Protein AF-M5TT07-F1 (afdb_monomer_lite)

Secondary structure (DSSP, 8-state):
---HHHHHHH-HHHHHHHHHHHHHTTTSHHHHHHHHHHT-GGGHHHHHGGGSTTS-HHHHHHHHHHHHHTT-HHHHHHHHHT-SHHHHHHHHHHHHS--HHHHHHHGGGGTSSS-HHHHHHHHHHHTTSHHHHHHHHHHHHTT-S-GGGHHHHHHHHTT--STTHHHHHHHHPPPPPTTSPPPPPHHHHTTSPP-HHHHHHHHHTTT-GGGT-EETTEE-SSS---TTHHHHS-HHHHHHHHH-GGG-PPTT------B-TTS-B-

Radius of gyration: 21.63 Å; chains: 1; bounding box: 55×48×64 Å

Sequence (266 aa):
MKDAGTLVRSNEDVHQAVDRYLDSKRGQRELLDVVSTLGLRDQTNRLAEFFNEETDVSLQVEAARLLLSLGQEDYLRDRISVGDRVAVSVANALGMTNDRRSVSILTPYVTADVPASLRIAAAGGLGRTRPGQQSLVSLYRSEKLPRECGYVVYNSLLNSSVDHAKEVVARLAPPPTTGGEALPPMRKLVRMRGDRKSGKVTFHGKGTCSKCHKVHGEGKDIGPDLSEIGSKLSREAMYTAILNPNAGISHNYEQYGVVTADGLVL

Foldseek 3Di:
DPQQLNVLVPDPVNVVVVVVVLVVQQLHVVNLVSCQSNLPLVCLVSLLSCLDPPHDLVSLLSSLLSCVVSVVLVVLLVLLVVQDSSVLSSLLSLLVNQDPSNLVSLLVQLQDPHALLSNLSSLLSLLSDLNSLVSLQVCVVVVRGDLLNLVSNLLSLVPDPHPCSVVSNVVSQDQADPVRHGDDRLVVQLPDDDDVVVVVCCCVHVLVVLQQEAAPRGGDPLAYHCVCVVVVDRSSRVVCCSRRVSNDGDPPNDDDWDQDPVGDTD

InterPro domains:
  IPR009056 Cytochrome c-like domain [PF00034] (206-246)
  IPR009056 Cytochrome c-like domain [PS51007] (194-266)
  IPR036909 Cytochrome c-like domain superfamily [G3DSA:1.10.760.10] (196-262)
  IPR036909 Cytochrome c-like domain superfamily [SSF46626] (191-251)

Organism: NCBI:txid1263870

pLDDT: mean 89.4, std 9.57, range [45.16, 98.38]

Structure (mmCIF, N/CA/C/O backbone):
data_AF-M5TT07-F1
#
_entry.id   AF-M5TT07-F1
#
loop_
_atom_site.group_PDB
_atom_site.id
_atom_site.type_symbol
_atom_site.label_atom_id
_atom_site.label_alt_id
_atom_site.label_comp_id
_atom_site.label_asym_id
_atom_site.label_entity_id
_atom_site.label_seq_id
_atom_site.pdbx_PDB_ins_code
_atom_site.Cartn_x
_atom_site.Cartn_y
_atom_site.Cartn_z
_atom_site.occupancy
_atom_site.B_iso_or_equiv
_atom_site.auth_seq_id
_atom_site.auth_comp_id
_atom_site.auth_asym_id
_atom_site.auth_atom_id
_atom_site.pdbx_PDB_model_num
ATOM 1 N N . MET A 1 1 ? -21.203 14.091 32.911 1.00 45.16 1 MET A N 1
ATOM 2 C CA . MET A 1 1 ? -21.783 13.447 31.711 1.00 45.16 1 MET A CA 1
ATOM 3 C C . MET A 1 1 ? -20.973 12.199 31.422 1.00 45.16 1 MET A C 1
ATOM 5 O O . MET A 1 1 ? -19.755 12.313 31.375 1.00 45.16 1 MET A O 1
ATOM 9 N N . LYS A 1 2 ? -21.599 11.019 31.318 1.00 51.78 2 LYS A N 1
ATOM 10 C CA . LYS A 1 2 ? -20.898 9.835 30.798 1.00 51.78 2 LYS A CA 1
ATOM 11 C C . LYS A 1 2 ? -20.537 10.125 29.337 1.00 51.78 2 LYS A C 1
ATOM 13 O O . LYS A 1 2 ? -21.380 10.646 28.612 1.00 51.78 2 LYS A O 1
ATOM 18 N N . ASP A 1 3 ? -19.299 9.843 28.948 1.00 83.75 3 ASP A N 1
ATOM 19 C CA . ASP A 1 3 ? -18.863 9.869 27.548 1.00 83.75 3 ASP A CA 1
ATOM 20 C C . ASP A 1 3 ? -19.824 9.011 26.698 1.00 83.75 3 ASP A C 1
ATOM 22 O O . ASP A 1 3 ? -20.227 7.928 27.132 1.00 83.75 3 ASP A O 1
ATOM 26 N N . ALA A 1 4 ? -20.230 9.504 25.524 1.00 83.06 4 ALA A N 1
ATOM 27 C CA . ALA A 1 4 ? -21.205 8.838 24.661 1.00 83.06 4 ALA A CA 1
ATOM 28 C C . ALA A 1 4 ? -20.747 7.419 24.290 1.00 83.06 4 ALA A C 1
ATOM 30 O O . ALA A 1 4 ? -21.551 6.489 24.338 1.00 83.06 4 ALA A O 1
ATOM 31 N N . GLY A 1 5 ? -19.446 7.215 24.059 1.00 83.94 5 GLY A N 1
ATOM 32 C CA . GLY A 1 5 ? -18.881 5.881 23.841 1.00 83.94 5 GLY A CA 1
ATOM 33 C C . GLY A 1 5 ? -19.039 4.954 25.050 1.00 83.94 5 GLY A C 1
ATOM 34 O O . GLY A 1 5 ? -19.284 3.757 24.918 1.00 83.94 5 GLY A O 1
ATOM 35 N N . THR A 1 6 ? -18.962 5.502 26.262 1.00 87.62 6 THR A N 1
ATOM 36 C CA . THR A 1 6 ? -19.184 4.744 27.502 1.00 87.62 6 THR A CA 1
ATOM 37 C C . THR A 1 6 ? -20.648 4.348 27.678 1.00 87.62 6 THR A C 1
ATOM 39 O O . THR A 1 6 ? -20.920 3.260 28.184 1.00 87.62 6 THR A O 1
ATOM 42 N N . LEU A 1 7 ? -21.596 5.184 27.244 1.00 88.75 7 LEU A N 1
ATOM 43 C CA . LEU A 1 7 ? -23.014 4.819 27.241 1.00 88.75 7 LEU A CA 1
ATOM 44 C C . LEU A 1 7 ? -23.280 3.652 26.285 1.00 88.75 7 LEU A C 1
ATOM 46 O O . LEU A 1 7 ? -23.904 2.683 26.701 1.00 88.75 7 LEU A O 1
ATOM 50 N N . VAL A 1 8 ? -22.739 3.714 25.064 1.00 90.44 8 VAL A N 1
ATOM 51 C CA . VAL A 1 8 ? -22.870 2.634 24.072 1.00 90.44 8 VAL A CA 1
ATOM 52 C C . VAL A 1 8 ? -22.325 1.316 24.621 1.00 90.44 8 VAL A C 1
ATOM 54 O O . VAL A 1 8 ? -22.993 0.299 24.541 1.00 90.44 8 VAL A O 1
ATOM 57 N N . ARG A 1 9 ? -21.158 1.328 25.278 1.00 87.94 9 ARG A N 1
ATOM 58 C CA . ARG A 1 9 ? -20.562 0.114 25.869 1.00 87.94 9 ARG A CA 1
ATOM 59 C C . ARG A 1 9 ? -21.298 -0.438 27.093 1.00 87.94 9 ARG A C 1
ATOM 61 O O . ARG A 1 9 ? -21.062 -1.581 27.462 1.00 87.94 9 ARG A O 1
ATOM 68 N N . SER A 1 10 ? -22.096 0.376 27.785 1.00 91.00 10 SER A N 1
ATOM 69 C CA . SER A 1 10 ? -22.723 -0.010 29.062 1.00 91.00 10 SER A CA 1
ATOM 70 C C . SER A 1 10 ? -24.230 -0.244 28.974 1.00 91.00 10 SER A C 1
ATOM 72 O O . SER A 1 10 ? -24.837 -0.598 29.983 1.00 91.00 10 SER A O 1
ATOM 74 N N . ASN A 1 11 ? -24.835 -0.045 27.800 1.00 94.31 11 ASN A N 1
ATOM 75 C CA . ASN A 1 11 ? -26.261 -0.234 27.573 1.00 94.31 11 ASN A CA 1
ATOM 76 C C . ASN A 1 11 ? -26.493 -0.996 26.260 1.00 94.31 11 ASN A C 1
ATOM 78 O O . ASN A 1 11 ? -26.241 -0.465 25.181 1.00 94.31 11 ASN A O 1
ATOM 82 N N . GLU A 1 12 ? -27.011 -2.217 26.383 1.00 93.81 12 GLU A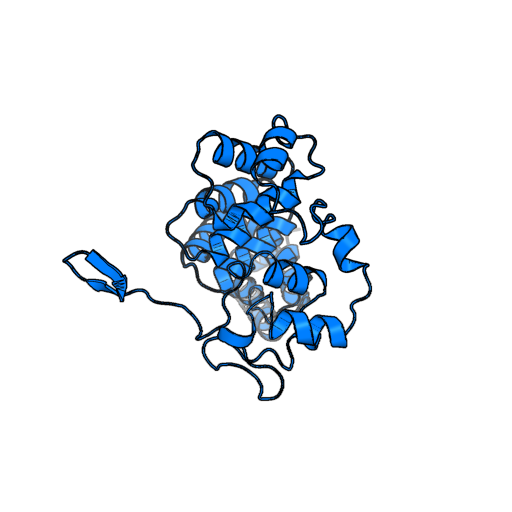 N 1
ATOM 83 C CA . GLU A 1 12 ? -27.254 -3.141 25.269 1.00 93.81 12 GLU A CA 1
ATOM 84 C C . GLU A 1 12 ? -28.235 -2.581 24.227 1.00 93.81 12 GLU A C 1
ATOM 86 O O . GLU A 1 12 ? -27.984 -2.670 23.030 1.00 93.81 12 GLU A O 1
ATOM 91 N N . ASP A 1 13 ? -29.318 -1.926 24.652 1.00 95.25 13 ASP A N 1
ATOM 92 C CA . ASP A 1 13 ? -30.304 -1.364 23.720 1.00 95.25 13 ASP A CA 1
ATOM 93 C C . ASP A 1 13 ? -29.694 -0.237 22.873 1.00 95.25 13 ASP A C 1
ATOM 95 O O . ASP A 1 13 ? -29.968 -0.117 21.674 1.00 95.25 13 ASP A O 1
ATOM 99 N N . VAL A 1 14 ? -28.841 0.589 23.495 1.00 94.06 14 VAL A N 1
ATOM 100 C CA . VAL A 1 14 ? -28.103 1.659 22.808 1.00 94.06 14 VAL A CA 1
ATOM 101 C C . VAL A 1 14 ? -27.050 1.066 21.877 1.00 94.06 14 VAL A C 1
ATOM 103 O O . VAL A 1 14 ? -26.936 1.527 20.741 1.00 94.06 14 VAL A O 1
ATOM 106 N N . HIS A 1 15 ? -26.316 0.044 22.325 1.00 93.75 15 HIS A N 1
ATOM 107 C CA . HIS A 1 15 ? -25.350 -0.686 21.503 1.00 93.75 15 HIS A CA 1
ATOM 108 C C . HIS A 1 15 ? -26.004 -1.232 20.233 1.00 93.75 15 HIS A C 1
ATOM 110 O O . HIS A 1 15 ? -25.613 -0.850 19.132 1.00 93.75 15 HIS A O 1
ATOM 116 N N . GLN A 1 16 ? -27.100 -1.978 20.371 1.00 94.50 16 GLN A N 1
ATOM 117 C CA . GLN A 1 16 ? -27.826 -2.538 19.232 1.00 94.50 16 GLN A CA 1
ATOM 118 C C . GLN A 1 16 ? -28.418 -1.468 18.307 1.00 94.50 16 GLN A C 1
ATOM 120 O O . GLN A 1 16 ? -28.509 -1.669 17.094 1.00 94.50 16 GLN A O 1
ATOM 125 N N . ALA A 1 17 ? -28.863 -0.330 18.849 1.00 95.88 17 ALA A N 1
ATOM 126 C CA . ALA A 1 17 ? -29.353 0.776 18.030 1.00 95.88 17 ALA A CA 1
ATOM 127 C C . ALA A 1 17 ? -28.232 1.402 17.188 1.00 95.88 17 ALA A C 1
ATOM 129 O O . ALA A 1 17 ? -28.447 1.683 16.006 1.00 95.88 17 ALA A O 1
ATOM 130 N N . VAL A 1 18 ? -27.046 1.581 17.777 1.00 95.25 18 VAL A N 1
ATOM 131 C CA . VAL A 1 18 ? -25.855 2.050 17.060 1.00 95.25 18 VAL A CA 1
ATOM 132 C C . VAL A 1 18 ? -25.430 1.029 16.012 1.00 95.25 18 VAL A C 1
ATOM 134 O O . VAL A 1 18 ? -25.231 1.413 14.864 1.00 95.25 18 VAL A O 1
ATOM 137 N N . ASP A 1 19 ? -25.383 -0.258 16.346 1.00 94.69 19 ASP A N 1
ATOM 138 C CA . ASP A 1 19 ? -25.008 -1.313 15.401 1.00 94.69 19 ASP A CA 1
ATOM 139 C C . ASP A 1 19 ? -25.937 -1.354 14.182 1.00 94.69 19 ASP A C 1
ATOM 141 O O . ASP A 1 19 ? -25.457 -1.318 13.048 1.00 94.69 19 ASP A O 1
ATOM 145 N N . ARG A 1 20 ? -27.262 -1.295 14.383 1.00 95.94 20 ARG A N 1
ATOM 146 C CA . ARG A 1 20 ? -28.229 -1.198 13.272 1.00 95.94 20 ARG A CA 1
ATOM 147 C C . ARG A 1 20 ? -28.008 0.045 12.410 1.00 95.94 20 ARG A C 1
ATOM 149 O O . ARG A 1 20 ? -28.177 -0.004 11.190 1.00 95.94 20 ARG A O 1
ATOM 156 N N . TYR A 1 21 ? -27.645 1.171 13.026 1.00 96.50 21 TYR A N 1
ATOM 157 C CA . TYR A 1 21 ? -27.314 2.381 12.281 1.00 96.50 21 TYR A CA 1
ATOM 158 C C . TYR A 1 21 ? -26.041 2.186 11.447 1.00 96.50 21 TYR A C 1
ATOM 160 O O . TYR A 1 21 ? -26.049 2.498 10.255 1.00 96.50 21 TYR A O 1
ATOM 168 N N . LEU A 1 22 ? -24.982 1.614 12.027 1.00 96.31 22 LEU A N 1
ATOM 169 C CA . LEU A 1 22 ? -23.733 1.312 11.323 1.00 96.31 22 LEU A CA 1
ATOM 170 C C . LEU A 1 22 ? -23.950 0.320 10.170 1.00 96.31 22 LEU A C 1
ATOM 172 O O . LEU A 1 22 ? -23.364 0.502 9.104 1.00 96.31 22 LEU A O 1
ATOM 176 N N . ASP A 1 23 ? -24.839 -0.667 10.328 1.00 94.69 23 ASP A N 1
ATOM 177 C CA . ASP A 1 23 ? -25.241 -1.583 9.249 1.00 94.69 23 ASP A CA 1
ATOM 178 C C . ASP A 1 23 ? -25.821 -0.833 8.050 1.00 94.69 23 ASP A C 1
ATOM 180 O O . ASP A 1 23 ? -25.434 -1.085 6.908 1.00 94.69 23 ASP A O 1
ATOM 184 N N . SER A 1 24 ? -26.684 0.153 8.301 1.00 95.88 24 SER A N 1
ATOM 185 C CA . SER A 1 24 ? -27.268 0.983 7.239 1.00 95.88 24 SER A CA 1
ATOM 186 C C . SER A 1 24 ? -26.253 1.896 6.530 1.00 95.88 24 SER A C 1
ATOM 188 O O . SER A 1 24 ? -26.553 2.452 5.470 1.00 95.88 24 SER A O 1
ATOM 190 N N . LYS A 1 25 ? -25.055 2.058 7.109 1.00 96.06 25 LYS A N 1
ATOM 191 C CA . LYS A 1 25 ? -23.967 2.928 6.633 1.00 96.06 25 LYS A CA 1
ATOM 192 C C . LYS A 1 25 ? -22.723 2.160 6.189 1.00 96.06 25 LYS A C 1
ATOM 194 O O . LYS A 1 25 ? -21.662 2.759 6.030 1.00 96.06 25 LYS A O 1
ATOM 199 N N . ARG A 1 26 ? -22.832 0.849 5.958 1.00 90.94 26 ARG A N 1
ATOM 200 C CA . ARG A 1 26 ? -21.723 0.018 5.465 1.00 90.94 26 ARG A CA 1
ATOM 201 C C . ARG A 1 26 ? -21.026 0.651 4.253 1.00 90.94 26 ARG A C 1
ATOM 203 O O . ARG A 1 26 ? -21.685 1.072 3.302 1.00 90.94 26 ARG A O 1
ATOM 210 N N . GLY A 1 27 ? -19.697 0.736 4.316 1.00 87.50 27 GLY A N 1
ATOM 211 C CA . GLY A 1 27 ? -18.848 1.318 3.269 1.00 87.50 27 GLY A CA 1
ATOM 212 C C . GLY A 1 27 ? -18.941 2.842 3.094 1.00 87.50 27 GLY A C 1
ATOM 213 O O . GLY A 1 27 ? -18.297 3.379 2.196 1.00 87.50 27 GLY A O 1
ATOM 214 N N . GLN A 1 28 ? -19.718 3.554 3.919 1.00 93.50 28 GLN A N 1
ATOM 215 C CA . GLN A 1 28 ? -19.900 5.008 3.825 1.00 93.50 28 GLN A CA 1
ATOM 216 C C . GLN A 1 28 ? -19.026 5.750 4.845 1.00 93.50 28 GLN A C 1
ATOM 218 O O . GLN A 1 28 ? -18.709 5.222 5.912 1.00 93.50 28 GLN A O 1
ATOM 223 N N . ARG A 1 29 ? -18.661 7.003 4.545 1.00 95.81 29 ARG A N 1
ATOM 224 C CA . ARG A 1 29 ? -17.841 7.855 5.430 1.00 95.81 29 ARG A CA 1
ATOM 225 C C . ARG A 1 29 ? -18.469 8.009 6.819 1.00 95.81 29 ARG A C 1
ATOM 227 O O . ARG A 1 29 ? -17.765 7.958 7.819 1.00 95.81 29 ARG A O 1
ATOM 234 N N . GLU A 1 30 ? -19.791 8.097 6.878 1.00 96.31 30 GLU A N 1
ATOM 235 C CA . GLU A 1 30 ? -20.570 8.265 8.102 1.00 96.31 30 GLU A CA 1
ATOM 236 C C . GLU A 1 30 ? -20.344 7.131 9.111 1.00 96.31 30 GLU A C 1
ATOM 238 O O . GLU A 1 30 ? -20.414 7.359 10.318 1.00 96.31 30 GLU A O 1
ATOM 243 N N . LEU A 1 31 ? -20.050 5.909 8.647 1.00 96.75 31 LEU A N 1
ATOM 244 C CA . LEU A 1 31 ? -19.679 4.804 9.532 1.00 96.75 31 LEU A CA 1
ATOM 245 C C . LEU A 1 31 ? -18.361 5.116 10.252 1.00 96.75 31 LEU A C 1
ATOM 247 O O . LEU A 1 31 ? -18.286 4.967 11.472 1.00 96.75 31 LEU A O 1
ATOM 251 N N . LEU A 1 32 ? -17.346 5.592 9.522 1.00 97.06 32 LEU A N 1
ATOM 252 C CA . LEU A 1 32 ? -16.049 5.970 10.093 1.00 97.06 32 LEU A CA 1
ATOM 253 C C . LEU A 1 32 ? -16.207 7.108 11.108 1.00 97.06 32 LEU A C 1
ATOM 255 O O . LEU A 1 32 ? -15.644 7.028 12.201 1.00 97.06 32 LEU A O 1
ATOM 259 N N . ASP A 1 33 ? -17.027 8.114 10.788 1.00 96.38 33 ASP A N 1
ATOM 260 C CA . ASP A 1 33 ? -17.293 9.259 11.666 1.00 96.38 33 ASP A CA 1
ATOM 261 C C . ASP A 1 33 ? -17.909 8.823 13.001 1.00 96.38 33 ASP A C 1
ATOM 263 O O . ASP A 1 33 ? -17.462 9.249 14.070 1.00 96.38 33 ASP A O 1
ATOM 267 N N . VAL A 1 34 ? -18.912 7.940 12.961 1.00 96.19 34 VAL A N 1
ATOM 268 C CA . VAL A 1 34 ? -19.585 7.448 14.171 1.00 96.19 34 VAL A CA 1
ATOM 269 C C . VAL A 1 34 ? -18.655 6.570 15.001 1.00 96.19 34 VAL A C 1
ATOM 271 O O . VAL A 1 34 ? -18.549 6.773 16.212 1.00 96.19 34 VAL A O 1
ATOM 274 N N . VAL A 1 35 ? -17.944 5.632 14.370 1.00 96.06 35 VAL A N 1
ATOM 275 C CA . VAL A 1 35 ? -17.003 4.742 15.068 1.00 96.06 35 VAL A CA 1
ATOM 276 C C . VAL A 1 35 ? -15.874 5.538 15.725 1.00 96.06 35 VAL A C 1
ATOM 278 O O . VAL A 1 35 ? -15.532 5.269 16.877 1.00 96.06 35 VAL A O 1
ATOM 281 N N . SER A 1 36 ? -15.337 6.540 15.025 1.00 94.94 36 SER A N 1
ATOM 282 C CA . SER A 1 36 ? -14.322 7.463 15.542 1.00 94.94 36 SER A CA 1
ATOM 283 C C . SER A 1 36 ? -14.844 8.270 16.729 1.00 94.94 36 SER A C 1
ATOM 285 O O . SER A 1 36 ? -14.244 8.253 17.804 1.00 94.94 36 SER A O 1
ATOM 287 N N . THR A 1 37 ? -16.009 8.906 16.573 1.00 94.31 37 THR A N 1
ATOM 288 C CA . THR A 1 37 ? -16.620 9.762 17.602 1.00 94.31 37 THR A CA 1
ATOM 289 C C . THR A 1 37 ? -16.935 8.997 18.886 1.00 94.31 37 THR A C 1
ATOM 291 O O . THR A 1 37 ? -16.7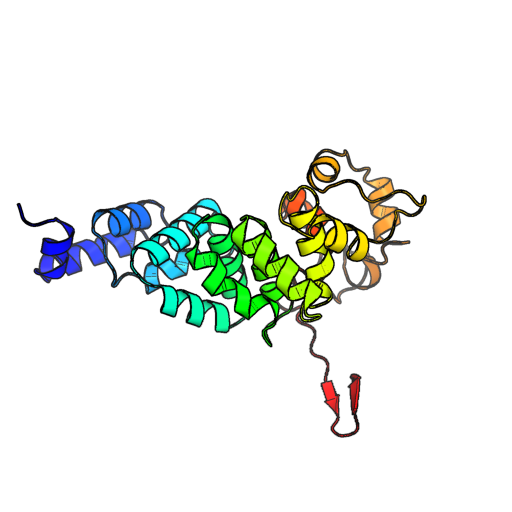51 9.521 19.983 1.00 94.31 37 THR A O 1
ATOM 294 N N . LEU A 1 38 ? -17.411 7.757 18.763 1.00 93.62 38 LEU A N 1
ATOM 295 C CA . LEU A 1 38 ? -17.839 6.937 19.897 1.00 93.62 38 LEU A CA 1
ATOM 296 C C . LEU A 1 38 ? -16.734 5.997 20.418 1.00 93.62 38 LEU A C 1
ATOM 298 O O . LEU A 1 38 ? -16.915 5.347 21.450 1.00 93.62 38 LEU A O 1
ATOM 302 N N . GLY A 1 39 ? -15.589 5.912 19.735 1.00 91.44 39 GLY A N 1
ATOM 303 C CA . GLY A 1 39 ? -14.468 5.051 20.121 1.00 91.44 39 GLY A CA 1
ATOM 304 C C . GLY A 1 39 ? -14.838 3.563 20.181 1.00 91.44 39 GLY A C 1
ATOM 305 O O . GLY A 1 39 ? -14.495 2.881 21.154 1.00 91.44 39 GLY A O 1
ATOM 306 N N . LEU A 1 40 ? -15.579 3.072 19.181 1.00 92.06 40 LEU A N 1
ATOM 307 C CA . LEU A 1 40 ? -16.129 1.709 19.154 1.00 92.06 40 LEU A CA 1
ATOM 308 C C . LEU A 1 40 ? -15.082 0.699 18.666 1.00 92.06 40 LEU A C 1
ATOM 310 O O . LEU A 1 40 ? -14.831 0.556 17.471 1.00 92.06 40 LEU A O 1
ATOM 314 N N . ARG A 1 41 ? -14.436 0.008 19.611 1.00 89.38 41 ARG A N 1
ATOM 315 C CA . ARG A 1 41 ? -13.341 -0.944 19.335 1.00 89.38 41 ARG A CA 1
ATOM 316 C C . ARG A 1 41 ? -13.802 -2.292 18.778 1.00 89.38 41 ARG A C 1
ATOM 318 O O . ARG A 1 41 ? -12.991 -3.023 18.231 1.00 89.38 41 ARG A O 1
ATOM 325 N N . ASP A 1 42 ? -15.074 -2.624 18.933 1.00 90.62 42 ASP A N 1
ATOM 326 C CA . ASP A 1 42 ? -15.708 -3.859 18.460 1.00 90.62 42 ASP A CA 1
ATOM 327 C C . ASP A 1 42 ? -16.068 -3.826 16.964 1.00 90.62 42 ASP A C 1
ATOM 329 O O . ASP A 1 42 ? -16.472 -4.836 16.394 1.00 90.62 42 ASP A O 1
ATOM 333 N N . GLN A 1 43 ? -15.850 -2.693 16.292 1.00 94.25 43 GLN A N 1
ATOM 334 C CA . GLN A 1 43 ? -16.229 -2.483 14.891 1.00 94.25 43 GLN A CA 1
ATOM 335 C C . GLN A 1 43 ? -15.117 -2.839 13.890 1.00 94.25 43 GLN A C 1
ATOM 337 O O . GLN A 1 43 ? -15.222 -2.515 12.706 1.00 94.25 43 GLN A O 1
ATOM 342 N N . THR A 1 44 ? -14.058 -3.528 14.329 1.00 94.00 44 THR A N 1
ATOM 343 C CA . THR A 1 44 ? -12.900 -3.917 13.502 1.00 94.00 44 THR A CA 1
ATOM 344 C C . THR A 1 44 ? -13.304 -4.594 12.192 1.00 94.00 44 THR A C 1
ATOM 346 O O . THR A 1 44 ? -12.795 -4.226 11.133 1.00 94.00 44 THR A O 1
ATOM 349 N N . ASN A 1 45 ? -14.272 -5.515 12.233 1.00 92.50 45 ASN A N 1
ATOM 350 C CA . ASN A 1 45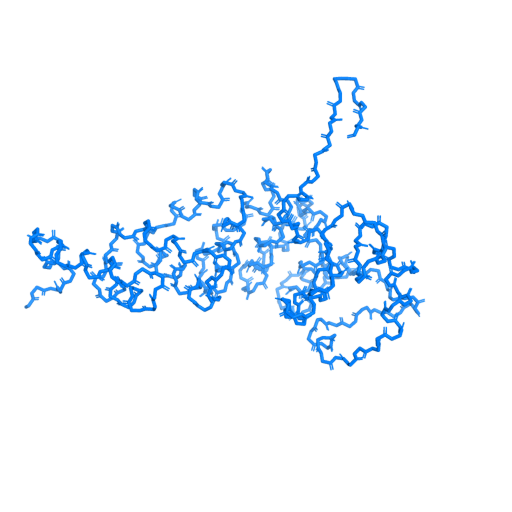 ? -14.753 -6.219 11.039 1.00 92.50 45 ASN A CA 1
ATOM 351 C C . ASN A 1 45 ? -15.423 -5.277 10.031 1.00 92.50 45 ASN A C 1
ATOM 353 O O . ASN A 1 45 ? -15.192 -5.409 8.835 1.00 92.50 45 ASN A O 1
ATOM 357 N N . ARG A 1 46 ? -16.198 -4.289 10.496 1.00 94.31 46 ARG A N 1
ATOM 358 C CA . ARG A 1 46 ? -16.819 -3.291 9.611 1.00 94.31 46 ARG A CA 1
ATOM 359 C C . ARG A 1 46 ? -15.778 -2.354 9.009 1.00 94.31 46 ARG A C 1
ATOM 361 O O . ARG A 1 46 ? -15.846 -2.026 7.831 1.00 94.31 46 ARG A O 1
ATOM 368 N N . LEU A 1 47 ? -14.794 -1.936 9.808 1.00 96.12 47 LEU A N 1
ATOM 369 C CA . LEU A 1 47 ? -13.689 -1.100 9.332 1.00 96.12 47 LEU A CA 1
ATOM 370 C C . LEU A 1 47 ? -12.840 -1.825 8.280 1.00 96.12 47 LEU A C 1
ATOM 372 O O . LEU A 1 47 ? -12.330 -1.193 7.359 1.00 96.12 47 LEU A O 1
ATOM 376 N N . ALA A 1 48 ? -12.723 -3.150 8.378 1.00 93.62 48 ALA A N 1
ATOM 377 C CA . ALA A 1 48 ? -11.999 -3.963 7.411 1.00 93.62 48 ALA A CA 1
ATOM 378 C C . ALA A 1 48 ? -12.593 -3.926 5.997 1.00 93.62 48 ALA A C 1
ATOM 380 O O . ALA A 1 48 ? -11.865 -4.083 5.017 1.00 93.62 48 ALA A O 1
ATOM 381 N N . GLU A 1 49 ? -13.903 -3.713 5.877 1.00 94.38 49 GLU A N 1
ATOM 382 C CA . GLU A 1 49 ? -14.603 -3.698 4.590 1.00 94.38 49 GLU A CA 1
ATOM 383 C C . GLU A 1 49 ? -14.177 -2.523 3.704 1.00 94.38 49 GLU A C 1
ATOM 385 O O . GLU A 1 49 ? -14.264 -2.614 2.481 1.00 94.38 49 GLU A O 1
ATOM 390 N N . PHE A 1 50 ? -13.638 -1.455 4.301 1.00 97.06 50 PHE A N 1
ATOM 391 C CA . PHE A 1 50 ? -13.107 -0.309 3.563 1.00 97.06 50 PHE A CA 1
ATOM 392 C C . PHE A 1 50 ? -11.845 -0.637 2.768 1.00 97.06 50 PHE A C 1
ATOM 394 O O . PHE A 1 50 ? -11.470 0.146 1.907 1.00 97.06 50 PHE A O 1
ATOM 401 N N . PHE A 1 51 ? -11.180 -1.768 3.018 1.00 95.69 51 PHE A N 1
ATOM 402 C CA . PHE A 1 51 ? -9.988 -2.168 2.263 1.00 95.69 51 PHE A CA 1
ATOM 403 C C . PHE A 1 51 ? -10.304 -2.888 0.948 1.00 95.69 51 PHE A C 1
ATOM 405 O O . PHE A 1 51 ? -9.394 -3.428 0.313 1.00 95.69 51 PHE A O 1
ATOM 412 N N . ASN A 1 52 ? -11.565 -2.876 0.513 1.00 89.38 52 ASN A N 1
ATOM 413 C CA . ASN A 1 52 ? -11.936 -3.274 -0.838 1.00 89.38 52 ASN A CA 1
ATOM 414 C C . ASN A 1 52 ? -11.304 -2.314 -1.866 1.00 89.38 52 ASN A C 1
ATOM 416 O O . ASN A 1 52 ? -11.208 -1.109 -1.640 1.00 89.38 52 ASN A O 1
ATOM 420 N N . GLU A 1 53 ? -10.866 -2.847 -3.004 1.00 80.50 53 GLU A N 1
ATOM 421 C CA . GLU A 1 53 ? -10.271 -2.069 -4.096 1.00 80.50 53 GLU A CA 1
ATOM 422 C C . GLU A 1 53 ? -11.228 -1.054 -4.729 1.00 80.50 53 GLU A C 1
ATOM 424 O O . GLU A 1 53 ? -10.772 -0.061 -5.288 1.00 80.50 53 GLU A O 1
ATOM 429 N N . GLU A 1 54 ? -12.538 -1.291 -4.643 1.00 86.69 54 GLU A N 1
ATOM 430 C CA . GLU A 1 54 ? -13.566 -0.362 -5.124 1.00 86.69 54 GLU A CA 1
ATOM 431 C C . GLU A 1 54 ? -13.761 0.834 -4.181 1.00 86.69 54 GLU A C 1
ATOM 433 O O . GLU A 1 54 ? -14.331 1.854 -4.571 1.00 86.69 54 GLU A O 1
ATOM 438 N N . THR A 1 55 ? -13.294 0.727 -2.934 1.00 90.50 55 THR A N 1
ATOM 439 C CA . THR A 1 55 ? -13.389 1.807 -1.955 1.00 90.50 55 THR A CA 1
ATOM 440 C C . THR A 1 55 ? -12.396 2.917 -2.281 1.00 90.50 55 THR A C 1
ATOM 442 O O . THR A 1 55 ? -11.230 2.669 -2.586 1.00 90.50 55 THR A O 1
ATOM 445 N N . ASP A 1 56 ? -12.849 4.166 -2.160 1.00 90.75 56 ASP A N 1
ATOM 446 C CA . ASP A 1 56 ? -11.992 5.332 -2.340 1.00 90.75 56 ASP A CA 1
ATOM 447 C C . ASP A 1 56 ? -10.764 5.286 -1.410 1.00 90.75 56 ASP A C 1
ATOM 449 O O . ASP A 1 56 ? -10.862 5.002 -0.212 1.00 90.75 56 ASP A O 1
ATOM 453 N N . VAL A 1 57 ? -9.593 5.616 -1.962 1.00 91.31 57 VAL A N 1
ATOM 454 C CA . VAL A 1 57 ? -8.312 5.546 -1.243 1.00 91.31 57 VAL A CA 1
ATOM 455 C C . VAL A 1 57 ? -8.313 6.434 0.005 1.00 91.31 57 VAL A C 1
ATOM 457 O O . VAL A 1 57 ? -7.699 6.078 1.008 1.00 91.31 57 VAL A O 1
ATOM 460 N N . SER A 1 58 ? -9.003 7.581 -0.001 1.00 93.75 58 SER A N 1
ATOM 461 C CA . SER A 1 58 ? -9.072 8.432 1.192 1.00 93.75 58 SER A CA 1
ATOM 462 C C . SER A 1 58 ? -9.797 7.737 2.346 1.00 93.75 58 SER A C 1
ATOM 464 O O . SER A 1 58 ? -9.334 7.829 3.484 1.00 93.75 58 SER A O 1
ATOM 466 N N . LEU A 1 59 ? -10.854 6.973 2.049 1.00 96.25 59 LEU A N 1
ATOM 467 C CA . LEU A 1 59 ? -11.599 6.196 3.039 1.00 96.25 59 LEU A CA 1
ATOM 468 C C . LEU A 1 59 ? -10.796 4.987 3.530 1.00 96.25 59 LEU A C 1
ATOM 470 O O . LEU A 1 59 ? -10.789 4.721 4.728 1.00 96.25 59 LEU A O 1
ATOM 474 N N . GLN A 1 60 ? -10.047 4.310 2.651 1.00 97.00 60 GLN A N 1
ATOM 475 C CA . GLN A 1 60 ? -9.097 3.259 3.052 1.00 97.00 60 GLN A CA 1
ATOM 476 C C . GLN A 1 60 ? -8.072 3.784 4.070 1.00 97.00 60 GLN A C 1
ATOM 478 O O . GLN A 1 60 ? -7.810 3.159 5.100 1.00 97.00 60 GLN A O 1
ATOM 483 N N . VAL A 1 61 ? -7.489 4.956 3.799 1.00 97.19 61 VAL A N 1
ATOM 484 C CA . VAL A 1 61 ? -6.499 5.585 4.688 1.00 97.19 61 VAL A CA 1
ATOM 485 C C . VAL A 1 61 ? -7.131 6.014 6.011 1.00 97.19 61 VAL A C 1
ATOM 487 O O . VAL A 1 61 ? -6.510 5.868 7.065 1.00 97.19 61 VAL A O 1
ATOM 490 N N . GLU A 1 62 ? -8.353 6.537 5.976 1.00 97.56 62 GLU A N 1
ATOM 491 C CA . GLU A 1 62 ? -9.104 6.931 7.167 1.00 97.56 62 GLU A CA 1
ATOM 492 C C . GLU A 1 62 ? -9.457 5.723 8.046 1.00 97.56 62 GLU A C 1
ATOM 494 O O . GLU A 1 62 ? -9.178 5.746 9.245 1.00 97.56 62 GLU A O 1
ATOM 499 N N . ALA A 1 63 ? -9.926 4.624 7.448 1.00 98.00 63 ALA A N 1
ATOM 500 C CA . ALA A 1 63 ? -10.161 3.359 8.139 1.00 98.00 63 ALA A CA 1
ATOM 501 C C . ALA A 1 63 ? -8.874 2.799 8.773 1.00 98.00 63 ALA A C 1
ATOM 503 O O . ALA A 1 63 ? -8.882 2.399 9.938 1.00 98.00 63 ALA A O 1
ATOM 504 N N . ALA A 1 64 ? -7.741 2.838 8.060 1.00 97.94 64 ALA A N 1
ATOM 505 C CA . ALA A 1 64 ? -6.448 2.422 8.608 1.00 97.94 64 ALA A CA 1
ATOM 506 C C . ALA A 1 64 ? -6.014 3.282 9.808 1.00 97.94 64 ALA A C 1
ATOM 508 O O . ALA A 1 64 ? -5.572 2.742 10.823 1.00 97.94 64 ALA A O 1
ATOM 509 N N . ARG A 1 65 ? -6.162 4.614 9.730 1.00 97.44 65 ARG A N 1
ATOM 510 C CA . ARG A 1 65 ? -5.880 5.513 10.867 1.00 97.44 65 ARG A CA 1
ATOM 511 C C . ARG A 1 65 ? -6.785 5.215 12.056 1.00 97.44 65 ARG A C 1
ATOM 513 O O . ARG A 1 65 ? -6.306 5.200 13.189 1.00 97.44 65 ARG A O 1
ATOM 520 N N . LEU A 1 66 ? -8.067 4.971 11.802 1.00 97.44 66 LEU A N 1
ATOM 521 C CA . LEU A 1 66 ? -9.042 4.683 12.843 1.00 97.44 66 LEU A CA 1
ATOM 522 C C . LEU A 1 66 ? -8.718 3.360 13.549 1.00 97.44 66 LEU A C 1
ATOM 524 O O . LEU A 1 66 ? -8.605 3.352 14.772 1.00 97.44 66 LEU A O 1
ATOM 528 N N . LEU A 1 67 ? -8.428 2.287 12.805 1.00 97.69 67 LEU A N 1
ATOM 529 C CA . LEU A 1 67 ? -7.962 1.011 13.367 1.00 97.69 67 LEU A CA 1
ATOM 530 C C . LEU A 1 67 ? -6.713 1.186 14.242 1.00 97.69 67 LEU A C 1
ATOM 532 O O . LEU A 1 67 ? -6.669 0.677 15.362 1.00 97.69 67 LEU A O 1
ATOM 536 N N . LEU A 1 68 ? -5.732 1.973 13.789 1.00 96.62 68 LEU A N 1
ATOM 537 C CA . LEU A 1 68 ? -4.568 2.314 14.607 1.00 96.62 68 LEU A CA 1
ATOM 538 C C . LEU A 1 68 ? -4.978 3.070 15.885 1.00 96.62 68 LEU A C 1
ATOM 540 O O . LEU A 1 68 ? -4.533 2.723 16.974 1.00 96.62 68 LEU A O 1
ATOM 544 N N . SER A 1 69 ? -5.833 4.093 15.810 1.00 95.31 69 SER A N 1
ATOM 545 C CA . SER A 1 69 ? -6.278 4.834 17.007 1.00 95.31 69 SER A CA 1
ATOM 546 C C . SER A 1 69 ? -7.071 3.983 18.008 1.00 95.31 69 SER A C 1
ATOM 548 O O . SER A 1 69 ? -7.020 4.242 19.210 1.00 95.31 69 SER A O 1
ATOM 550 N N . LEU A 1 70 ? -7.752 2.938 17.530 1.00 94.75 70 LEU A N 1
ATOM 551 C CA . LEU A 1 70 ? -8.528 2.003 18.344 1.00 94.75 70 LEU A CA 1
ATOM 552 C C . LEU A 1 70 ? -7.680 0.867 18.940 1.00 94.75 70 LEU A C 1
ATOM 554 O O . LEU A 1 70 ? -8.223 0.031 19.666 1.00 94.75 70 LEU A O 1
ATOM 558 N N . GLY A 1 71 ? -6.369 0.844 18.674 1.00 94.94 71 GLY A N 1
ATOM 559 C CA . GLY A 1 71 ? -5.448 -0.170 19.190 1.00 94.94 71 GLY A CA 1
ATOM 560 C C . GLY A 1 71 ? -5.570 -1.524 18.483 1.00 94.94 71 GLY A C 1
ATOM 561 O O . GLY A 1 71 ? -5.422 -2.562 19.120 1.00 94.94 71 GLY A O 1
ATOM 562 N N . GLN A 1 72 ? -5.924 -1.522 17.194 1.00 96.31 72 GLN A N 1
ATOM 563 C CA . GLN A 1 72 ? -6.126 -2.729 16.382 1.00 96.31 72 GLN A CA 1
ATOM 564 C C . GLN A 1 72 ? -4.868 -3.099 15.572 1.00 96.31 72 GLN A C 1
ATOM 566 O O . GLN A 1 72 ? -4.963 -3.574 14.440 1.00 96.31 72 GLN A O 1
ATOM 571 N N . GLU A 1 73 ? -3.668 -2.855 16.111 1.00 95.81 73 GLU A N 1
ATOM 572 C CA . GLU A 1 73 ? -2.405 -3.163 15.428 1.00 95.81 73 GLU A CA 1
ATOM 573 C C . GLU A 1 73 ? -2.238 -4.661 15.146 1.00 95.81 73 GLU A C 1
ATOM 575 O O . GLU A 1 73 ? -1.735 -5.016 14.082 1.00 95.81 73 GLU A O 1
ATOM 580 N N . ASP A 1 74 ? -2.665 -5.530 16.064 1.00 95.56 74 ASP A N 1
ATOM 581 C CA . ASP A 1 74 ? -2.565 -6.984 15.885 1.00 95.56 74 ASP A CA 1
ATOM 582 C C . ASP A 1 74 ? -3.489 -7.467 14.770 1.00 95.56 74 ASP A C 1
ATOM 584 O O . ASP A 1 74 ? -3.033 -8.152 13.861 1.00 95.56 74 ASP A O 1
ATOM 588 N N . TYR A 1 75 ? -4.728 -6.968 14.731 1.00 95.75 75 TYR A N 1
ATOM 589 C CA . TYR A 1 75 ? -5.632 -7.210 13.608 1.00 95.75 75 TYR A CA 1
ATOM 590 C C . TYR A 1 75 ? -5.021 -6.769 12.269 1.00 95.75 75 TYR A C 1
ATOM 592 O O . TYR A 1 75 ? -5.092 -7.494 11.281 1.00 95.75 75 TYR A O 1
ATOM 600 N N . LEU A 1 76 ? -4.398 -5.585 12.214 1.00 97.31 76 LEU A N 1
ATOM 601 C CA . LEU A 1 76 ? -3.745 -5.102 10.995 1.00 97.31 76 LEU A CA 1
ATOM 602 C C . LEU A 1 76 ? -2.575 -6.005 10.580 1.00 97.31 76 LEU A C 1
ATOM 604 O O . LEU A 1 76 ? -2.408 -6.266 9.388 1.00 97.31 76 LEU A O 1
ATOM 608 N N . ARG A 1 77 ? -1.776 -6.501 11.534 1.00 96.75 77 ARG A N 1
ATOM 609 C CA . ARG A 1 77 ? -0.698 -7.460 11.248 1.00 96.75 77 ARG A CA 1
ATOM 610 C C . ARG A 1 77 ? -1.261 -8.769 10.717 1.00 96.75 77 ARG A C 1
ATOM 612 O O . ARG A 1 77 ? -0.798 -9.207 9.667 1.00 96.75 77 ARG A O 1
ATOM 619 N N . ASP A 1 78 ? -2.259 -9.334 11.384 1.00 95.94 78 ASP A N 1
ATOM 620 C CA . ASP A 1 78 ? -2.909 -10.580 10.980 1.00 95.94 78 ASP A CA 1
ATOM 621 C C . ASP A 1 78 ? -3.562 -10.437 9.610 1.00 95.94 78 ASP A C 1
ATOM 623 O O . ASP A 1 78 ? -3.458 -11.319 8.764 1.00 95.94 78 ASP A O 1
ATOM 627 N N . ARG A 1 79 ? -4.176 -9.285 9.329 1.00 95.94 79 ARG A N 1
ATOM 628 C CA . ARG A 1 79 ? -4.774 -9.053 8.022 1.00 95.94 79 ARG A CA 1
ATOM 629 C C . ARG A 1 79 ? -3.726 -8.960 6.924 1.00 95.94 79 ARG A C 1
ATOM 631 O O . ARG A 1 79 ? -3.959 -9.477 5.835 1.00 95.94 79 ARG A O 1
ATOM 638 N N . ILE A 1 80 ? -2.595 -8.307 7.172 1.00 96.56 80 ILE A N 1
ATOM 639 C CA . ILE A 1 80 ? -1.528 -8.203 6.173 1.00 96.56 80 ILE A CA 1
ATOM 640 C C . ILE A 1 80 ? -0.863 -9.565 5.922 1.00 96.56 80 ILE A C 1
ATOM 642 O O . ILE A 1 80 ? -0.510 -9.858 4.780 1.00 96.56 80 ILE A O 1
ATOM 646 N N . SER A 1 81 ? -0.728 -10.413 6.947 1.00 95.56 81 SER A N 1
ATOM 647 C CA . SER A 1 81 ? -0.055 -11.715 6.825 1.00 95.56 81 SER A CA 1
ATOM 648 C C . SER A 1 81 ? -0.742 -12.676 5.851 1.00 95.56 81 SER A C 1
ATOM 650 O O . SER A 1 81 ? -0.073 -13.533 5.283 1.00 95.56 81 SER A O 1
ATOM 652 N N . VAL A 1 82 ? -2.039 -12.480 5.579 1.00 95.56 82 VAL A N 1
ATOM 653 C CA . VAL A 1 82 ? -2.795 -13.228 4.558 1.00 95.56 82 VAL A CA 1
ATOM 654 C C . VAL A 1 82 ? -2.173 -13.090 3.161 1.00 95.56 82 VAL A C 1
ATOM 656 O O . VAL A 1 82 ? -2.281 -14.003 2.349 1.00 95.56 82 VAL A O 1
ATOM 659 N N . GLY A 1 83 ? -1.528 -11.959 2.853 1.00 91.38 83 GLY A N 1
ATOM 660 C CA . GLY A 1 83 ? -0.804 -11.780 1.589 1.00 91.38 83 GLY A CA 1
ATOM 661 C C . GLY A 1 83 ? -1.672 -11.559 0.345 1.00 91.38 83 GLY A C 1
ATOM 662 O O . GLY A 1 83 ? -1.134 -11.443 -0.753 1.00 91.38 83 GLY A O 1
ATOM 663 N N . ASP A 1 84 ? -2.993 -11.478 0.490 1.00 91.69 84 ASP A N 1
ATOM 664 C CA . ASP A 1 84 ? -3.922 -11.264 -0.620 1.00 91.69 84 ASP A CA 1
ATOM 665 C C . ASP A 1 84 ? -4.041 -9.781 -1.041 1.00 91.69 84 ASP A C 1
ATOM 667 O O . ASP A 1 84 ? -3.331 -8.886 -0.577 1.00 91.69 84 ASP A O 1
ATOM 671 N N . ARG A 1 85 ? -4.967 -9.488 -1.957 1.00 88.94 85 ARG A N 1
ATOM 672 C CA . ARG A 1 85 ? -5.167 -8.134 -2.504 1.00 88.94 85 ARG A CA 1
ATOM 673 C C . ARG A 1 85 ? -5.595 -7.120 -1.443 1.00 88.94 85 ARG A C 1
ATOM 675 O O . ARG A 1 85 ? -5.176 -5.965 -1.471 1.00 88.94 85 ARG A O 1
ATOM 682 N N . VAL A 1 86 ? -6.388 -7.557 -0.472 1.00 93.50 86 VAL A N 1
ATOM 683 C CA . VAL A 1 86 ? -6.794 -6.708 0.649 1.00 93.50 86 VAL A CA 1
ATOM 684 C C . VAL A 1 86 ? -5.599 -6.445 1.567 1.00 93.50 86 VAL A C 1
ATOM 686 O O . VAL A 1 86 ? -5.449 -5.317 2.025 1.00 93.50 86 VAL A O 1
ATOM 689 N N . ALA A 1 87 ? -4.689 -7.405 1.774 1.00 95.81 87 ALA A N 1
ATOM 690 C CA . ALA A 1 87 ? -3.428 -7.145 2.477 1.00 95.81 87 ALA A CA 1
ATOM 691 C C . ALA A 1 87 ? -2.597 -6.047 1.784 1.00 95.81 87 ALA A C 1
ATOM 693 O O . ALA A 1 87 ? -2.063 -5.158 2.451 1.00 95.81 87 ALA A O 1
ATOM 694 N N . VAL A 1 88 ? -2.543 -6.051 0.446 1.00 94.62 88 VAL A N 1
ATOM 695 C CA . VAL A 1 88 ? -1.904 -4.984 -0.347 1.00 94.62 88 VAL A CA 1
ATOM 696 C C . VAL A 1 88 ? -2.608 -3.633 -0.144 1.00 94.62 88 VAL A C 1
ATOM 698 O O . VAL A 1 88 ? -1.937 -2.614 0.040 1.00 94.62 88 VAL A O 1
ATOM 701 N N . SER A 1 89 ? -3.945 -3.612 -0.139 1.00 94.50 89 SER A N 1
ATOM 702 C CA . SER A 1 89 ? -4.753 -2.412 0.138 1.00 94.50 89 SER A CA 1
ATOM 703 C C . SER A 1 89 ? -4.465 -1.841 1.533 1.00 94.50 89 SER A C 1
ATOM 705 O O . SER A 1 89 ? -4.111 -0.667 1.667 1.00 94.50 89 SER A O 1
ATOM 707 N N . VAL A 1 90 ? -4.472 -2.695 2.563 1.00 97.44 90 VAL A N 1
ATOM 708 C CA . VAL A 1 90 ? -4.114 -2.334 3.944 1.00 97.44 90 VAL A CA 1
ATOM 709 C C . VAL A 1 90 ? -2.694 -1.768 4.011 1.00 97.44 90 VAL A C 1
ATOM 711 O O . VAL A 1 90 ? -2.480 -0.719 4.619 1.00 97.44 90 VAL A O 1
ATOM 714 N N . ALA A 1 91 ? -1.716 -2.410 3.363 1.00 96.69 91 ALA A N 1
ATOM 715 C CA . ALA A 1 91 ? -0.329 -1.951 3.377 1.00 96.69 91 ALA A CA 1
ATOM 716 C C . ALA A 1 91 ? -0.156 -0.561 2.736 1.00 96.69 91 ALA A C 1
ATOM 718 O O . ALA A 1 91 ? 0.531 0.307 3.288 1.00 96.69 91 ALA A O 1
ATOM 719 N N . ASN A 1 92 ? -0.821 -0.321 1.601 1.00 94.44 92 ASN A N 1
ATOM 720 C CA . ASN A 1 92 ? -0.834 0.984 0.942 1.00 94.44 92 ASN A CA 1
ATOM 721 C C . ASN A 1 92 ? -1.489 2.058 1.818 1.00 94.44 92 ASN A C 1
ATOM 723 O O . ASN A 1 92 ? -0.909 3.135 1.996 1.00 94.44 92 ASN A O 1
ATOM 727 N N . ALA A 1 93 ? -2.651 1.749 2.400 1.00 96.69 93 ALA A N 1
ATOM 728 C CA . ALA A 1 93 ? -3.376 2.650 3.285 1.00 96.69 93 ALA A CA 1
ATOM 729 C C . ALA A 1 93 ? -2.532 3.026 4.511 1.00 96.69 93 ALA A C 1
ATOM 731 O O . ALA A 1 93 ? -2.353 4.214 4.794 1.00 96.69 93 ALA A O 1
ATOM 732 N N . LEU A 1 94 ? -1.920 2.034 5.172 1.00 97.06 94 LEU A N 1
ATOM 733 C CA . LEU A 1 94 ? -1.014 2.225 6.308 1.00 97.06 94 LEU A CA 1
ATOM 734 C C . LEU A 1 94 ? 0.142 3.166 5.971 1.00 97.06 94 LEU A C 1
ATOM 736 O O . LEU A 1 94 ? 0.415 4.094 6.733 1.00 97.06 94 LEU A O 1
ATOM 740 N N . GLY A 1 95 ? 0.769 2.995 4.806 1.00 93.88 95 GLY A N 1
ATOM 741 C CA . GLY A 1 95 ? 1.847 3.870 4.345 1.00 93.88 95 GLY A CA 1
ATOM 742 C C .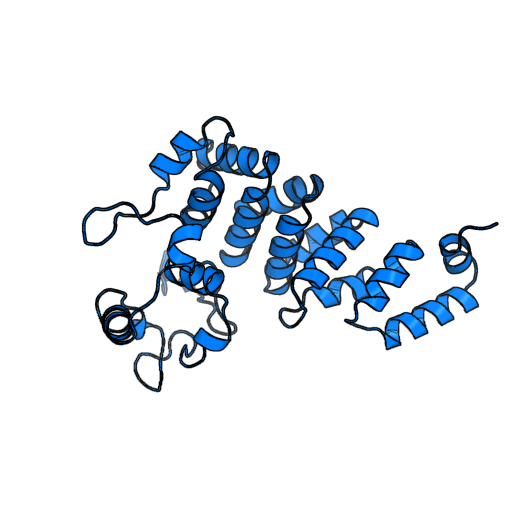 GLY A 1 95 ? 1.438 5.338 4.169 1.00 93.88 95 GLY A C 1
ATOM 743 O O . GLY A 1 95 ? 2.279 6.232 4.250 1.00 93.88 95 GLY A O 1
ATOM 744 N N . MET A 1 96 ? 0.152 5.610 3.943 1.00 94.12 96 MET A N 1
ATOM 745 C CA . MET A 1 96 ? -0.401 6.958 3.771 1.00 94.12 96 MET A CA 1
ATOM 746 C C . MET A 1 96 ? -0.972 7.550 5.070 1.00 94.12 96 MET A C 1
ATOM 748 O O . MET A 1 96 ? -1.329 8.730 5.111 1.00 94.12 96 MET A O 1
ATOM 752 N N . THR A 1 97 ? -1.021 6.775 6.158 1.00 94.81 97 THR A N 1
ATOM 753 C CA . THR A 1 97 ? -1.509 7.267 7.458 1.00 94.81 97 THR A CA 1
ATOM 754 C C . THR A 1 97 ? -0.599 8.329 8.070 1.00 94.81 97 THR A C 1
ATOM 756 O O . THR A 1 97 ? -1.103 9.197 8.780 1.00 94.81 97 THR A O 1
ATOM 759 N N . ASN A 1 98 ? 0.703 8.288 7.750 1.00 86.81 98 ASN A N 1
ATOM 760 C CA . ASN A 1 98 ? 1.775 9.045 8.406 1.00 86.81 98 ASN A CA 1
ATOM 761 C C . ASN A 1 98 ? 1.915 8.735 9.915 1.00 86.81 98 ASN A C 1
ATOM 763 O O . ASN A 1 98 ? 2.454 9.537 10.674 1.00 86.81 98 ASN A O 1
ATOM 767 N N . ASP A 1 99 ? 1.435 7.568 10.355 1.00 92.25 99 ASP A N 1
ATOM 768 C CA . ASP A 1 99 ? 1.558 7.095 11.734 1.00 92.25 99 ASP A CA 1
ATOM 769 C C . ASP A 1 99 ? 2.861 6.302 11.916 1.00 92.25 99 ASP A C 1
ATOM 771 O O . ASP A 1 99 ? 3.184 5.426 11.111 1.00 92.25 99 ASP A O 1
ATOM 775 N N . ARG A 1 100 ? 3.618 6.556 12.990 1.00 91.56 100 ARG A N 1
ATOM 776 C CA . ARG A 1 100 ? 4.888 5.855 13.262 1.00 91.56 100 ARG A CA 1
ATOM 777 C C . ARG A 1 100 ? 4.705 4.342 13.439 1.00 91.56 100 ARG A C 1
ATOM 779 O O . ARG A 1 100 ? 5.620 3.589 13.116 1.00 91.56 100 ARG A O 1
ATOM 786 N N . ARG A 1 101 ? 3.544 3.886 13.913 1.00 95.06 101 ARG A N 1
ATOM 787 C CA . ARG A 1 101 ? 3.220 2.459 14.077 1.00 95.06 101 ARG A CA 1
ATOM 788 C C . ARG A 1 101 ? 3.101 1.736 12.740 1.00 95.06 101 ARG A C 1
ATOM 790 O O . ARG A 1 101 ? 3.426 0.556 12.665 1.00 95.06 101 ARG A O 1
ATOM 797 N N . SER A 1 102 ? 2.738 2.442 11.665 1.00 95.69 102 SER A N 1
ATOM 798 C CA . SER A 1 102 ? 2.739 1.855 10.317 1.00 95.69 102 SER A CA 1
ATOM 799 C C . SER A 1 102 ? 4.126 1.329 9.932 1.00 95.69 102 SER A C 1
ATOM 801 O O . SER A 1 102 ? 4.233 0.284 9.301 1.00 95.69 102 SER A O 1
ATOM 803 N N . VAL A 1 103 ? 5.204 1.982 10.383 1.00 95.62 103 VAL A N 1
ATOM 804 C CA . VAL A 1 103 ? 6.580 1.560 10.089 1.00 95.62 103 VAL A CA 1
ATOM 805 C C . VAL A 1 103 ? 6.890 0.205 10.718 1.00 95.62 103 VAL A C 1
ATOM 807 O O . VAL A 1 103 ? 7.435 -0.667 10.039 1.00 95.62 103 VAL A O 1
ATOM 810 N N . SER A 1 104 ? 6.529 -0.005 11.988 1.00 95.44 104 SER A N 1
ATOM 811 C CA . SER A 1 104 ? 6.772 -1.289 12.658 1.00 95.44 104 SER A CA 1
ATOM 812 C C . SER A 1 104 ? 5.873 -2.405 12.127 1.00 95.44 104 SER A C 1
ATOM 814 O O . SER A 1 104 ? 6.309 -3.551 12.097 1.00 95.44 104 SER A O 1
ATOM 816 N N . ILE A 1 105 ? 4.659 -2.081 11.666 1.00 97.56 105 ILE A N 1
ATOM 817 C CA . ILE A 1 105 ? 3.759 -3.046 11.019 1.00 97.56 105 ILE A CA 1
ATOM 818 C C . ILE A 1 105 ? 4.294 -3.460 9.642 1.00 97.56 105 ILE A C 1
ATOM 820 O O . ILE A 1 105 ? 4.311 -4.645 9.340 1.00 97.56 105 ILE A O 1
ATOM 824 N N . LEU A 1 106 ? 4.748 -2.514 8.812 1.00 98.00 106 LEU A N 1
ATOM 825 C CA . LEU A 1 106 ? 5.115 -2.782 7.415 1.00 98.00 106 LEU A CA 1
ATOM 826 C C . LEU A 1 106 ? 6.536 -3.330 7.232 1.00 98.00 106 LEU A C 1
ATOM 828 O O . LEU A 1 106 ? 6.773 -4.074 6.285 1.00 98.00 106 LEU A O 1
ATOM 832 N N . THR A 1 107 ? 7.487 -2.980 8.107 1.00 97.69 107 THR A N 1
ATOM 833 C CA . THR A 1 107 ? 8.905 -3.377 7.951 1.00 97.69 107 THR A CA 1
ATOM 834 C C . THR A 1 107 ? 9.106 -4.890 7.769 1.00 97.69 107 THR A C 1
ATOM 836 O O . THR A 1 107 ? 9.809 -5.257 6.826 1.00 97.69 107 THR A O 1
ATOM 839 N N . PRO A 1 108 ? 8.491 -5.778 8.579 1.00 97.62 108 PRO A N 1
ATOM 840 C CA . PRO A 1 108 ? 8.664 -7.225 8.419 1.00 97.62 108 PRO A CA 1
ATOM 841 C C . PRO A 1 108 ? 8.200 -7.746 7.052 1.00 97.62 108 PRO A C 1
ATOM 843 O O . PRO A 1 108 ? 8.824 -8.638 6.481 1.00 97.62 108 PRO A O 1
ATOM 846 N N . TYR A 1 109 ? 7.143 -7.152 6.490 1.00 97.69 109 TYR A N 1
ATOM 847 C CA . TYR A 1 109 ? 6.549 -7.591 5.228 1.00 97.69 109 TYR A CA 1
ATOM 848 C C . TYR A 1 109 ? 7.357 -7.209 3.993 1.00 97.69 109 TYR A C 1
ATOM 850 O O . TYR A 1 109 ? 7.072 -7.720 2.918 1.00 97.69 109 TYR A O 1
ATOM 858 N N . VAL A 1 110 ? 8.392 -6.372 4.115 1.00 98.00 110 VAL A N 1
ATOM 859 C CA . VAL A 1 110 ? 9.317 -6.125 2.997 1.00 98.00 110 VAL A CA 1
ATOM 860 C C . VAL A 1 110 ? 10.144 -7.367 2.681 1.00 98.00 110 VAL A C 1
ATOM 862 O O . VAL A 1 110 ? 10.498 -7.565 1.525 1.00 98.00 110 VAL A O 1
ATOM 865 N N . THR A 1 111 ? 10.452 -8.196 3.681 1.00 97.19 111 THR A N 1
ATOM 866 C CA . THR A 1 111 ? 11.335 -9.369 3.543 1.00 97.19 111 THR A CA 1
ATOM 867 C C . THR A 1 111 ? 10.634 -10.693 3.830 1.00 97.19 111 THR A C 1
ATOM 869 O O . THR A 1 111 ? 11.282 -11.734 3.810 1.00 97.19 111 THR A O 1
ATOM 872 N N . ALA A 1 112 ? 9.340 -10.663 4.149 1.00 95.56 112 ALA A N 1
ATOM 873 C CA . ALA A 1 112 ? 8.565 -11.860 4.435 1.00 95.56 112 ALA A CA 1
ATOM 874 C C . ALA A 1 112 ? 8.351 -12.717 3.176 1.00 95.56 112 ALA A C 1
ATOM 876 O O . ALA A 1 112 ? 8.354 -12.219 2.040 1.00 95.56 112 ALA A O 1
ATOM 877 N N . ASP A 1 113 ? 8.104 -14.005 3.405 1.00 94.38 113 ASP A N 1
ATOM 878 C CA . ASP A 1 113 ? 7.669 -14.946 2.375 1.00 94.38 113 ASP A CA 1
ATOM 879 C C . ASP A 1 113 ? 6.176 -14.746 2.064 1.00 94.38 113 ASP A C 1
ATOM 881 O O . ASP A 1 113 ? 5.301 -15.494 2.486 1.00 94.38 113 ASP A O 1
ATOM 885 N N . VAL A 1 114 ? 5.884 -13.626 1.406 1.00 93.00 114 VAL A N 1
ATOM 886 C CA . VAL A 1 114 ? 4.552 -13.195 0.959 1.00 93.00 114 VAL A CA 1
ATOM 887 C C . VAL A 1 114 ? 4.612 -12.826 -0.527 1.00 93.00 114 VAL A C 1
ATOM 889 O O . VAL A 1 114 ? 5.706 -12.708 -1.081 1.00 93.00 114 VAL A O 1
ATOM 892 N N . PRO A 1 115 ? 3.490 -12.603 -1.227 1.00 93.06 115 PRO A N 1
ATOM 893 C CA . PRO A 1 115 ? 3.544 -12.190 -2.627 1.00 93.06 115 PRO A CA 1
ATOM 894 C C . PRO A 1 115 ? 4.366 -10.910 -2.852 1.00 93.06 115 PRO A C 1
ATOM 896 O O . PRO A 1 115 ? 4.364 -9.983 -2.036 1.00 93.06 115 PRO A O 1
ATOM 899 N N . ALA A 1 116 ? 5.052 -10.834 -3.998 1.00 90.38 116 ALA A N 1
ATOM 900 C CA . ALA A 1 116 ? 5.901 -9.695 -4.364 1.00 90.38 116 ALA A CA 1
ATOM 901 C C . ALA A 1 116 ? 5.143 -8.354 -4.340 1.00 90.38 116 ALA A C 1
ATOM 903 O O . ALA A 1 116 ? 5.694 -7.336 -3.920 1.00 90.38 116 ALA A O 1
ATOM 904 N N . SER A 1 117 ? 3.863 -8.362 -4.725 1.00 88.81 117 SER A N 1
ATOM 905 C CA . SER A 1 117 ? 2.972 -7.199 -4.662 1.00 88.81 117 SER A CA 1
ATOM 906 C C . SER A 1 117 ? 2.870 -6.622 -3.246 1.00 88.81 117 SER A C 1
ATOM 908 O O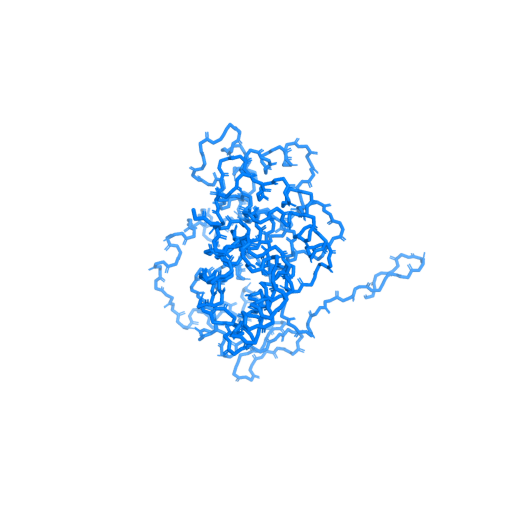 . SER A 1 117 ? 2.969 -5.406 -3.073 1.00 88.81 117 SER A O 1
ATOM 910 N N . LEU A 1 118 ? 2.753 -7.473 -2.220 1.00 95.38 118 LEU A N 1
ATOM 911 C CA . LEU A 1 118 ? 2.711 -7.033 -0.828 1.00 95.38 118 LEU A CA 1
ATOM 912 C C . LEU A 1 118 ? 4.068 -6.499 -0.360 1.00 95.38 118 LEU A C 1
ATOM 914 O O . LEU A 1 118 ? 4.112 -5.443 0.273 1.00 95.38 118 LEU A O 1
ATOM 918 N N . ARG A 1 119 ? 5.180 -7.154 -0.720 1.00 96.94 119 ARG A N 1
ATOM 919 C CA . ARG A 1 119 ? 6.527 -6.647 -0.391 1.00 96.94 119 ARG A CA 1
ATOM 920 C C . ARG A 1 119 ? 6.762 -5.248 -0.963 1.00 96.94 119 ARG A C 1
ATOM 922 O O . ARG A 1 119 ? 7.246 -4.358 -0.261 1.00 96.94 119 ARG A O 1
ATOM 929 N N . ILE A 1 120 ? 6.371 -5.037 -2.220 1.00 94.12 120 ILE A N 1
ATOM 930 C CA . ILE A 1 120 ? 6.493 -3.751 -2.917 1.00 94.12 120 ILE A CA 1
ATOM 931 C C . ILE A 1 120 ? 5.587 -2.695 -2.275 1.00 94.12 120 ILE A C 1
ATOM 933 O O . ILE A 1 120 ? 6.039 -1.569 -2.051 1.00 94.12 120 ILE A O 1
ATOM 937 N N . ALA A 1 121 ? 4.341 -3.043 -1.936 1.00 94.06 121 ALA A N 1
ATOM 938 C CA . ALA A 1 121 ? 3.416 -2.142 -1.251 1.00 94.06 121 ALA A CA 1
ATOM 939 C C . ALA A 1 121 ? 3.933 -1.738 0.139 1.00 94.06 121 ALA A C 1
ATOM 941 O O . ALA A 1 121 ? 3.944 -0.551 0.468 1.00 94.06 121 ALA A O 1
ATOM 942 N N . ALA A 1 122 ? 4.446 -2.694 0.920 1.00 97.56 122 ALA A N 1
ATOM 943 C CA . ALA A 1 122 ? 5.073 -2.433 2.211 1.00 97.56 122 ALA A CA 1
ATOM 944 C C . ALA A 1 122 ? 6.294 -1.510 2.065 1.00 97.56 122 ALA A C 1
ATOM 946 O O . ALA A 1 122 ? 6.382 -0.491 2.753 1.00 97.56 122 ALA A O 1
ATOM 947 N N . ALA A 1 123 ? 7.194 -1.792 1.116 1.00 97.44 123 ALA A N 1
ATOM 948 C CA . ALA A 1 123 ? 8.370 -0.963 0.859 1.00 97.44 123 ALA A CA 1
ATOM 949 C C . ALA A 1 123 ? 7.993 0.464 0.420 1.00 97.44 123 ALA A C 1
ATOM 951 O O . ALA A 1 123 ? 8.528 1.444 0.943 1.00 97.44 123 ALA A O 1
ATOM 952 N N . GLY A 1 124 ? 7.022 0.602 -0.488 1.00 94.31 124 GLY A N 1
ATOM 953 C CA . GLY A 1 124 ? 6.488 1.900 -0.899 1.00 94.31 124 GLY A CA 1
ATOM 954 C C . GLY A 1 124 ? 5.791 2.646 0.238 1.00 94.31 124 GLY A C 1
ATOM 955 O O . GLY A 1 124 ? 5.896 3.869 0.332 1.00 94.31 124 GLY A O 1
ATOM 956 N N . GLY A 1 125 ? 5.110 1.927 1.133 1.00 94.69 125 GLY A N 1
ATOM 957 C CA . GLY A 1 125 ? 4.532 2.462 2.363 1.00 94.69 125 GLY A CA 1
ATOM 958 C C . GLY A 1 125 ? 5.586 3.077 3.280 1.00 94.69 125 GLY A C 1
ATOM 959 O O . GLY A 1 125 ? 5.485 4.253 3.628 1.00 94.69 125 GLY A O 1
ATOM 960 N N . LEU A 1 126 ? 6.644 2.324 3.589 1.00 97.00 126 LEU A N 1
ATOM 961 C CA . LEU A 1 126 ? 7.770 2.796 4.404 1.00 97.00 126 LEU A CA 1
ATOM 962 C C . LEU A 1 126 ? 8.442 4.033 3.804 1.00 97.00 126 LEU A C 1
ATOM 964 O O . LEU A 1 126 ? 8.759 4.986 4.516 1.00 97.00 126 LEU A O 1
ATOM 968 N N . GLY A 1 127 ? 8.613 4.049 2.483 1.00 94.75 127 GLY A N 1
ATOM 969 C CA . GLY A 1 127 ? 9.285 5.125 1.765 1.00 94.75 127 GLY A CA 1
ATOM 970 C C . GLY A 1 127 ? 8.629 6.507 1.876 1.00 94.75 127 GLY A C 1
ATOM 971 O O . GLY A 1 127 ? 9.256 7.502 1.509 1.00 94.75 127 GLY A O 1
ATOM 972 N N . ARG A 1 128 ? 7.396 6.595 2.392 1.00 91.31 128 ARG A N 1
ATOM 973 C CA . ARG A 1 128 ? 6.654 7.855 2.567 1.00 91.31 128 ARG A CA 1
ATOM 974 C C . ARG A 1 128 ? 7.038 8.633 3.823 1.00 91.31 128 ARG A C 1
ATOM 976 O O . ARG A 1 128 ? 6.747 9.824 3.898 1.00 91.31 128 ARG A O 1
ATOM 983 N N . THR A 1 129 ? 7.696 7.999 4.793 1.00 92.38 129 THR A N 1
ATOM 984 C CA . THR A 1 129 ? 8.075 8.641 6.061 1.00 92.38 129 THR A CA 1
ATOM 985 C C . THR A 1 129 ? 9.579 8.559 6.289 1.00 92.38 129 THR A C 1
ATOM 987 O O . THR A 1 129 ? 10.236 7.621 5.843 1.00 92.38 129 THR A O 1
ATOM 990 N N . ARG A 1 130 ? 10.153 9.520 7.022 1.00 94.38 130 ARG A N 1
ATOM 991 C CA . ARG A 1 130 ? 11.591 9.506 7.339 1.00 94.38 130 ARG A CA 1
ATOM 992 C C . ARG A 1 130 ? 12.022 8.240 8.108 1.00 94.38 130 ARG A C 1
ATOM 994 O O . ARG A 1 130 ? 13.028 7.655 7.711 1.00 94.38 130 ARG A O 1
ATOM 1001 N N . PRO A 1 131 ? 11.288 7.762 9.138 1.00 95.19 131 PRO A N 1
ATOM 1002 C CA . PRO A 1 131 ? 11.645 6.515 9.816 1.00 95.19 131 PRO A CA 1
ATOM 1003 C C . PRO A 1 131 ? 11.536 5.286 8.907 1.00 95.19 131 PRO A C 1
ATOM 1005 O O . PRO A 1 131 ? 12.402 4.420 8.948 1.00 95.19 131 PRO A O 1
ATOM 1008 N N . GLY A 1 132 ? 10.525 5.214 8.036 1.00 96.38 132 GLY A N 1
ATOM 1009 C CA . GLY A 1 132 ? 10.426 4.107 7.085 1.00 96.38 132 GLY A CA 1
ATOM 1010 C C . GLY A 1 132 ? 11.535 4.135 6.025 1.00 96.38 132 GLY A C 1
ATOM 1011 O O . GLY A 1 132 ? 12.098 3.093 5.704 1.00 96.38 132 GLY A O 1
ATOM 1012 N N . GLN A 1 133 ? 11.945 5.316 5.555 1.00 97.12 133 GLN A N 1
ATOM 1013 C CA . GLN A 1 133 ? 13.124 5.469 4.693 1.00 97.12 133 GLN A CA 1
ATOM 1014 C C . GLN A 1 133 ? 14.415 4.992 5.380 1.00 97.12 133 GLN A C 1
ATOM 1016 O O . GLN A 1 133 ? 15.228 4.329 4.738 1.00 97.12 133 GLN A O 1
ATOM 1021 N N . GLN A 1 134 ? 14.592 5.264 6.679 1.00 97.31 134 GLN A N 1
ATOM 1022 C CA . GLN A 1 134 ? 15.706 4.713 7.467 1.00 97.31 134 GLN A CA 1
ATOM 1023 C C . GLN A 1 134 ? 15.670 3.180 7.504 1.00 97.31 134 GLN A C 1
ATOM 1025 O O . GLN A 1 134 ? 16.703 2.545 7.285 1.00 97.31 134 GLN A O 1
ATOM 1030 N N . SER A 1 135 ? 14.491 2.579 7.698 1.00 97.56 135 SER A N 1
ATOM 1031 C CA . SER A 1 135 ? 14.325 1.122 7.631 1.00 97.56 135 SER A CA 1
ATOM 1032 C C . SER A 1 135 ? 14.693 0.561 6.255 1.00 97.56 135 SER A C 1
ATOM 1034 O O . SER A 1 135 ? 15.409 -0.433 6.180 1.00 97.56 135 SER A O 1
ATOM 1036 N N . LEU A 1 136 ? 14.288 1.212 5.160 1.00 98.25 136 LEU A N 1
ATOM 1037 C CA . LEU A 1 136 ? 14.643 0.785 3.799 1.00 98.25 136 LEU A CA 1
ATOM 1038 C C . LEU A 1 136 ? 16.153 0.845 3.536 1.00 98.25 136 LEU A C 1
ATOM 1040 O O . LEU A 1 136 ? 16.714 -0.085 2.958 1.00 98.25 136 LEU A O 1
ATOM 1044 N N . VAL A 1 137 ? 16.822 1.910 3.987 1.00 98.38 137 VAL A N 1
ATOM 1045 C CA . VAL A 1 137 ? 18.287 2.023 3.906 1.00 98.38 137 VAL A CA 1
ATOM 1046 C C . VAL A 1 137 ? 18.958 0.904 4.705 1.00 98.38 137 VAL A C 1
ATOM 1048 O O . VAL A 1 137 ? 19.900 0.282 4.216 1.00 98.38 137 VAL A O 1
ATOM 1051 N N . SER A 1 138 ? 18.466 0.610 5.911 1.00 98.06 138 SER A N 1
ATOM 1052 C CA . SER A 1 138 ? 18.982 -0.483 6.743 1.00 98.06 138 SER A CA 1
ATOM 1053 C C . SER A 1 138 ? 18.803 -1.854 6.077 1.00 98.06 138 SER A C 1
ATOM 1055 O O . SER A 1 138 ? 19.749 -2.644 6.040 1.00 98.06 138 SER A O 1
ATOM 1057 N N . LEU A 1 139 ? 17.636 -2.121 5.480 1.00 98.25 139 LEU A N 1
ATOM 1058 C CA . LEU A 1 139 ? 17.366 -3.353 4.732 1.00 98.25 139 LEU A CA 1
ATOM 1059 C C . LEU A 1 139 ? 18.292 -3.508 3.523 1.00 98.25 139 LEU A C 1
ATOM 1061 O O . LEU A 1 139 ? 18.826 -4.591 3.298 1.00 98.25 139 LEU A O 1
ATOM 1065 N N . TYR A 1 140 ? 18.530 -2.430 2.772 1.00 97.62 140 TYR A N 1
ATOM 1066 C CA . TYR A 1 140 ? 19.468 -2.455 1.651 1.00 97.62 140 TYR A CA 1
ATOM 1067 C C . TYR A 1 140 ? 20.900 -2.751 2.115 1.00 97.62 140 TYR A C 1
ATOM 1069 O O . TYR A 1 140 ? 21.549 -3.652 1.593 1.00 97.62 140 TYR A O 1
ATOM 1077 N N . ARG A 1 141 ? 21.393 -2.021 3.125 1.00 96.88 141 ARG A N 1
ATOM 1078 C CA . ARG A 1 141 ? 22.775 -2.161 3.619 1.00 96.88 141 ARG A CA 1
ATOM 1079 C C . ARG A 1 141 ? 23.050 -3.498 4.303 1.00 96.88 141 ARG A C 1
ATOM 1081 O O . ARG A 1 141 ? 24.207 -3.879 4.418 1.00 96.88 141 ARG A O 1
ATOM 1088 N N . SER A 1 142 ? 22.008 -4.179 4.770 1.00 97.19 142 SER A N 1
ATOM 1089 C CA . SER A 1 142 ? 22.097 -5.536 5.318 1.00 97.19 142 SER A CA 1
ATOM 1090 C C . SER A 1 142 ? 21.868 -6.628 4.271 1.00 97.19 142 SER A C 1
ATOM 1092 O O . SER A 1 142 ? 21.727 -7.785 4.650 1.00 97.19 142 SER A O 1
ATOM 1094 N N . GLU A 1 143 ? 21.814 -6.272 2.981 1.00 96.56 143 GLU A N 1
ATOM 1095 C CA . GLU A 1 143 ? 21.604 -7.196 1.854 1.00 96.56 143 GLU A CA 1
ATOM 1096 C C . GLU A 1 143 ? 20.278 -7.976 1.927 1.00 96.56 143 GLU A C 1
ATOM 1098 O O . GLU A 1 143 ? 20.116 -9.026 1.313 1.00 96.56 143 GLU A O 1
ATOM 1103 N N . LYS A 1 144 ? 19.292 -7.445 2.660 1.00 97.25 144 LYS A N 1
ATOM 1104 C CA . LYS A 1 144 ? 17.978 -8.075 2.863 1.00 97.25 144 LYS A CA 1
ATOM 1105 C C . LYS A 1 144 ? 16.882 -7.520 1.962 1.00 97.25 144 LYS A C 1
ATOM 1107 O O . LYS A 1 144 ? 15.780 -8.054 1.974 1.00 97.25 144 LYS A O 1
ATOM 1112 N N . LEU A 1 145 ? 17.134 -6.438 1.222 1.00 96.94 145 LEU A N 1
ATOM 1113 C CA . LEU A 1 145 ? 16.124 -5.828 0.358 1.00 96.94 145 LEU A CA 1
ATOM 1114 C C . LEU A 1 145 ? 15.861 -6.707 -0.882 1.00 96.94 145 LEU A C 1
ATOM 1116 O O . LEU A 1 145 ? 16.771 -6.856 -1.701 1.00 96.94 145 LEU A O 1
ATOM 1120 N N . PRO A 1 146 ? 14.633 -7.220 -1.089 1.00 95.38 146 PRO A N 1
ATOM 1121 C CA . PRO A 1 146 ? 14.323 -8.010 -2.278 1.00 95.38 146 PRO A CA 1
ATOM 1122 C C . PRO A 1 146 ? 14.428 -7.181 -3.559 1.00 95.38 146 PRO A C 1
ATOM 1124 O O . PRO A 1 146 ? 14.105 -5.987 -3.580 1.00 95.38 146 PRO A O 1
ATOM 1127 N N . ARG A 1 147 ? 14.873 -7.814 -4.649 1.00 90.81 147 ARG A N 1
ATOM 1128 C CA . ARG A 1 147 ? 15.181 -7.141 -5.923 1.00 90.81 147 ARG A CA 1
ATOM 1129 C C . ARG A 1 147 ? 13.975 -6.395 -6.496 1.00 90.81 147 ARG A C 1
ATOM 1131 O O . ARG A 1 147 ? 14.121 -5.291 -7.015 1.00 90.81 147 ARG A O 1
ATOM 1138 N N . GLU A 1 148 ? 12.787 -6.972 -6.388 1.00 87.38 148 GLU A N 1
ATOM 1139 C CA . GLU A 1 148 ? 11.516 -6.411 -6.852 1.00 87.38 148 GLU A CA 1
ATOM 1140 C C . GLU A 1 148 ? 11.115 -5.114 -6.124 1.00 87.38 148 GLU A C 1
ATOM 1142 O O . GLU A 1 148 ? 10.406 -4.274 -6.685 1.00 87.38 148 GLU A O 1
ATOM 1147 N N . CYS A 1 149 ? 11.631 -4.893 -4.911 1.00 93.75 149 CYS A N 1
ATOM 1148 C CA . CYS A 1 149 ? 11.439 -3.655 -4.159 1.00 93.75 149 CYS A CA 1
ATOM 1149 C C . CYS A 1 149 ? 12.393 -2.538 -4.623 1.00 93.75 149 CYS A C 1
ATOM 1151 O O . CYS A 1 149 ? 12.202 -1.378 -4.259 1.00 93.75 149 CYS A O 1
ATOM 1153 N N . GLY A 1 150 ? 13.403 -2.843 -5.444 1.00 91.38 150 GLY A N 1
ATOM 1154 C CA . GLY A 1 150 ? 14.466 -1.904 -5.809 1.00 91.38 150 GLY A CA 1
ATOM 1155 C C . GLY A 1 150 ? 13.955 -0.596 -6.419 1.00 91.38 150 GLY A C 1
ATOM 1156 O O . GLY A 1 150 ? 14.341 0.482 -5.972 1.00 91.38 150 GLY A O 1
ATOM 1157 N N . TYR A 1 151 ? 13.030 -0.668 -7.381 1.00 87.38 151 TYR A N 1
ATOM 1158 C CA . TYR A 1 151 ? 12.515 0.526 -8.064 1.00 87.38 151 TYR A CA 1
ATOM 1159 C C . TYR A 1 151 ? 11.648 1.414 -7.157 1.00 87.38 151 TYR A C 1
ATOM 1161 O O . TYR A 1 151 ? 11.744 2.645 -7.203 1.00 87.38 151 TYR A O 1
ATOM 1169 N N . VAL A 1 152 ? 10.803 0.807 -6.312 1.00 90.00 152 VAL A N 1
ATOM 1170 C CA . VAL A 1 152 ? 9.974 1.578 -5.374 1.00 90.00 152 VAL A CA 1
ATOM 1171 C C . VAL A 1 152 ? 10.851 2.250 -4.315 1.00 90.00 152 VAL A C 1
ATOM 1173 O O . VAL A 1 152 ? 10.688 3.443 -4.067 1.00 90.00 152 VAL A O 1
ATOM 1176 N N . VAL A 1 153 ? 11.860 1.544 -3.789 1.00 95.00 153 VAL A N 1
ATOM 1177 C CA . VAL A 1 153 ? 12.823 2.100 -2.828 1.00 95.00 153 VAL A CA 1
ATOM 1178 C C . VAL A 1 153 ? 13.668 3.208 -3.454 1.00 95.00 153 VAL A C 1
ATOM 1180 O O . VAL A 1 153 ? 13.815 4.270 -2.849 1.00 95.00 153 VAL A O 1
ATOM 1183 N N . TYR A 1 154 ? 14.163 3.014 -4.681 1.00 91.88 154 TYR A N 1
ATOM 1184 C CA . TYR A 1 154 ? 14.870 4.047 -5.442 1.00 91.88 154 TYR A CA 1
ATOM 1185 C C . TYR A 1 154 ? 14.056 5.346 -5.518 1.00 91.88 154 TYR A C 1
ATOM 1187 O O . TYR A 1 154 ? 14.550 6.413 -5.150 1.00 91.88 154 TYR A O 1
ATOM 1195 N N . ASN A 1 155 ? 12.788 5.260 -5.934 1.00 88.75 155 ASN A N 1
ATOM 1196 C CA . ASN A 1 155 ? 11.921 6.434 -6.042 1.00 88.75 155 ASN A CA 1
ATOM 1197 C C . ASN A 1 155 ? 11.664 7.102 -4.690 1.00 88.75 155 ASN A C 1
ATOM 1199 O O . ASN A 1 155 ? 11.684 8.331 -4.603 1.00 88.75 155 ASN A O 1
ATOM 1203 N N . SER A 1 156 ? 11.432 6.309 -3.642 1.00 91.69 156 SER A N 1
ATOM 1204 C CA . SER A 1 156 ? 11.198 6.820 -2.290 1.00 91.69 156 SER A CA 1
ATOM 1205 C C . SER A 1 156 ? 12.410 7.549 -1.712 1.00 91.69 156 SER A C 1
ATOM 1207 O O . SER A 1 156 ? 12.246 8.513 -0.965 1.00 91.69 156 SER A O 1
ATOM 1209 N N . LEU A 1 157 ? 13.625 7.121 -2.063 1.00 94.81 157 LEU A N 1
ATOM 1210 C CA . LEU A 1 157 ? 14.864 7.693 -1.537 1.00 94.81 157 LEU A CA 1
ATOM 1211 C C . LEU A 1 157 ? 15.463 8.804 -2.409 1.00 94.81 157 LEU A C 1
ATOM 1213 O O . LEU A 1 157 ? 16.341 9.522 -1.936 1.00 94.81 157 LEU A O 1
ATOM 1217 N N . LEU A 1 158 ? 14.973 9.008 -3.637 1.00 89.75 158 LEU A N 1
ATOM 1218 C CA . LEU A 1 158 ? 15.578 9.907 -4.631 1.00 89.75 158 LEU A CA 1
ATOM 1219 C C . LEU A 1 158 ? 15.811 11.349 -4.142 1.00 89.75 158 LEU A C 1
ATOM 1221 O O . LEU A 1 158 ? 16.800 11.970 -4.520 1.00 89.75 158 LEU A O 1
ATOM 1225 N N . ASN A 1 159 ? 14.917 11.881 -3.301 1.00 86.50 159 ASN A N 1
ATOM 1226 C CA . ASN A 1 159 ? 15.085 13.195 -2.660 1.00 86.50 159 ASN A CA 1
ATOM 1227 C C . ASN A 1 159 ? 15.174 13.095 -1.125 1.00 86.50 159 ASN A C 1
ATOM 1229 O O . ASN A 1 159 ? 14.900 14.074 -0.429 1.00 86.50 159 ASN A O 1
ATOM 1233 N N . SER A 1 160 ? 15.464 11.913 -0.582 1.00 93.75 160 SER A N 1
ATOM 1234 C CA . SER A 1 160 ? 15.524 11.717 0.864 1.00 93.75 160 SER A CA 1
ATOM 1235 C C . SER A 1 160 ? 16.765 12.386 1.458 1.00 93.75 160 SER A C 1
ATOM 1237 O O . SER A 1 160 ? 17.848 12.375 0.872 1.00 93.75 160 SER A O 1
ATOM 1239 N N . SER A 1 161 ? 16.598 12.955 2.652 1.00 94.81 161 SER A N 1
ATOM 1240 C CA . SER A 1 161 ? 17.678 13.492 3.483 1.00 94.81 161 SER A CA 1
ATOM 1241 C C . SER A 1 161 ? 18.171 12.500 4.544 1.00 94.81 161 SER A C 1
ATOM 1243 O O . SER A 1 161 ? 18.937 12.880 5.424 1.00 94.81 161 SER A O 1
ATOM 1245 N N . VAL A 1 162 ? 17.713 11.245 4.503 1.00 97.25 162 VAL A N 1
ATOM 1246 C CA . VAL A 1 162 ? 18.186 10.183 5.398 1.00 97.25 162 VAL A CA 1
ATOM 1247 C C . VAL A 1 162 ? 19.632 9.812 5.063 1.00 97.25 162 VAL A C 1
ATOM 1249 O O . VAL A 1 162 ? 20.018 9.757 3.893 1.00 97.25 162 VAL A O 1
ATOM 1252 N N . ASP A 1 163 ? 20.425 9.531 6.096 1.00 97.19 163 ASP A N 1
ATOM 1253 C CA . ASP A 1 163 ? 21.810 9.088 5.946 1.00 97.19 163 ASP A CA 1
ATOM 1254 C C . ASP A 1 163 ? 21.904 7.869 5.022 1.00 97.19 163 ASP A C 1
ATOM 1256 O O . ASP A 1 163 ? 21.057 6.978 5.047 1.00 97.19 163 ASP A O 1
ATOM 1260 N N . HIS A 1 164 ? 22.937 7.840 4.180 1.00 96.81 164 HIS A N 1
ATOM 1261 C CA . HIS A 1 164 ? 23.161 6.815 3.152 1.00 96.81 164 HIS A CA 1
ATOM 1262 C C . HIS A 1 164 ? 22.084 6.700 2.055 1.00 96.81 164 HIS A C 1
ATOM 1264 O O . HIS A 1 164 ? 22.269 5.922 1.123 1.00 96.81 164 HIS A O 1
ATOM 1270 N N . ALA A 1 165 ? 21.010 7.501 2.054 1.00 96.38 165 ALA A N 1
ATOM 1271 C CA . ALA A 1 165 ? 19.989 7.421 1.002 1.00 96.38 165 ALA A CA 1
ATOM 1272 C C . ALA A 1 165 ? 20.569 7.648 -0.406 1.00 96.38 165 ALA A C 1
ATOM 1274 O O . ALA A 1 165 ? 20.239 6.915 -1.334 1.00 96.38 165 ALA A O 1
ATOM 1275 N N . LYS A 1 166 ? 21.491 8.610 -0.565 1.00 93.69 166 LYS A N 1
ATOM 1276 C CA . LYS A 1 166 ? 22.162 8.887 -1.852 1.00 93.69 166 LYS A CA 1
ATOM 1277 C C . LYS A 1 166 ? 22.967 7.692 -2.376 1.00 93.69 166 LYS A C 1
ATOM 1279 O O . LYS A 1 166 ? 22.987 7.456 -3.579 1.00 93.69 166 LYS A O 1
ATOM 1284 N N . GLU A 1 167 ? 23.612 6.948 -1.480 1.00 94.31 167 GLU A N 1
ATOM 1285 C CA . GLU A 1 167 ? 24.366 5.734 -1.810 1.00 94.31 167 GLU A CA 1
ATOM 1286 C C . GLU A 1 167 ? 23.423 4.642 -2.329 1.00 94.31 167 GLU A C 1
ATOM 1288 O O . GLU A 1 167 ? 23.649 4.089 -3.405 1.00 94.31 167 GLU A O 1
ATOM 1293 N N . VAL A 1 168 ? 22.321 4.396 -1.611 1.00 95.25 168 VAL A N 1
ATOM 1294 C CA . VAL A 1 168 ? 21.290 3.428 -2.015 1.00 95.25 168 VAL A CA 1
ATOM 1295 C C . VAL A 1 168 ? 20.677 3.809 -3.365 1.00 95.25 168 VAL A C 1
ATOM 1297 O O . VAL A 1 168 ? 20.558 2.966 -4.250 1.00 95.25 168 VAL A O 1
ATOM 1300 N N . VAL A 1 169 ? 20.345 5.087 -3.564 1.00 92.88 169 VAL A N 1
ATOM 1301 C CA . VAL A 1 169 ? 19.799 5.610 -4.828 1.00 92.88 169 VAL A CA 1
ATOM 1302 C C . VAL A 1 169 ? 20.759 5.387 -5.993 1.00 92.88 169 VAL A C 1
ATOM 1304 O O . VAL A 1 169 ? 20.318 4.973 -7.060 1.00 92.88 169 VAL A O 1
ATOM 1307 N N . ALA A 1 170 ? 22.058 5.631 -5.804 1.00 89.88 170 ALA A N 1
ATOM 1308 C CA . ALA A 1 170 ? 23.054 5.422 -6.853 1.00 89.88 170 ALA A CA 1
ATOM 1309 C C . ALA A 1 170 ? 23.164 3.946 -7.269 1.00 89.88 170 ALA A C 1
ATOM 1311 O O . ALA A 1 170 ? 23.434 3.653 -8.431 1.00 89.88 170 ALA A O 1
ATOM 1312 N N . ARG A 1 171 ? 22.940 3.016 -6.333 1.00 91.44 171 ARG A N 1
ATOM 1313 C CA . ARG A 1 171 ? 23.013 1.569 -6.575 1.00 91.44 171 ARG A CA 1
ATOM 1314 C C . ARG A 1 171 ? 21.729 0.976 -7.147 1.00 91.44 171 ARG A C 1
ATOM 1316 O O . ARG A 1 171 ? 21.803 0.094 -7.994 1.00 91.44 171 ARG A O 1
ATOM 1323 N N . LEU A 1 172 ? 20.572 1.456 -6.696 1.00 89.25 172 LEU A N 1
ATOM 1324 C CA . LEU A 1 172 ? 19.253 1.004 -7.153 1.00 89.25 172 LEU A CA 1
ATOM 1325 C C . LEU A 1 172 ? 18.736 1.778 -8.370 1.00 89.25 172 LEU A C 1
ATOM 1327 O O . LEU A 1 172 ? 17.591 1.574 -8.778 1.00 89.25 172 LEU A O 1
ATOM 1331 N N . ALA A 1 173 ? 19.542 2.686 -8.927 1.00 81.50 173 ALA A N 1
ATOM 1332 C CA . ALA A 1 173 ? 19.158 3.468 -10.087 1.00 81.50 173 ALA A CA 1
ATOM 1333 C C . ALA A 1 173 ? 18.674 2.541 -11.214 1.00 81.50 173 ALA A C 1
ATOM 1335 O O . ALA A 1 173 ? 19.372 1.582 -11.561 1.00 81.50 173 ALA A O 1
ATOM 1336 N N . PRO A 1 174 ? 17.482 2.794 -11.785 1.00 75.44 174 PRO A N 1
ATOM 1337 C CA . PRO A 1 174 ? 17.009 2.011 -12.909 1.00 75.44 174 PRO A CA 1
ATOM 1338 C C . PRO A 1 174 ? 17.986 2.167 -14.081 1.00 75.44 174 PRO A C 1
ATOM 1340 O O . PRO A 1 174 ? 18.673 3.193 -14.176 1.00 75.44 174 PRO A O 1
ATOM 1343 N N . PRO A 1 175 ? 18.048 1.173 -14.985 1.00 68.88 175 PRO A N 1
ATOM 1344 C CA . PRO A 1 175 ? 18.904 1.266 -16.154 1.00 68.88 175 PRO A CA 1
ATOM 1345 C C . PRO A 1 175 ? 18.593 2.554 -16.928 1.00 68.88 175 PRO A C 1
ATOM 1347 O O . PRO A 1 175 ? 17.435 2.994 -16.958 1.00 68.88 175 PRO A O 1
ATOM 1350 N N . PRO A 1 176 ? 19.613 3.179 -17.538 1.00 67.69 176 PRO A N 1
ATOM 1351 C CA . PRO A 1 176 ? 19.400 4.383 -18.314 1.00 67.69 176 PRO A CA 1
ATOM 1352 C C . PRO A 1 176 ? 18.409 4.121 -19.452 1.00 67.69 176 PRO A C 1
ATOM 1354 O O . PRO A 1 176 ? 18.210 2.991 -19.907 1.00 67.69 176 PRO A O 1
ATOM 1357 N N . THR A 1 177 ? 17.787 5.194 -19.928 1.00 71.44 177 THR A N 1
ATOM 1358 C CA . THR A 1 177 ? 16.967 5.173 -21.140 1.00 71.44 177 THR A CA 1
ATOM 1359 C C . THR A 1 177 ? 17.772 4.638 -22.327 1.00 71.44 177 THR A C 1
ATOM 1361 O O . THR A 1 177 ? 19.000 4.554 -22.294 1.00 71.44 177 THR A O 1
ATOM 1364 N N . THR A 1 178 ? 17.099 4.336 -23.438 1.00 68.81 178 THR A N 1
ATOM 1365 C CA . THR A 1 178 ? 17.773 3.886 -24.670 1.00 68.81 178 THR A CA 1
ATOM 1366 C C . THR A 1 178 ? 18.832 4.881 -25.180 1.00 68.81 178 THR A C 1
ATOM 1368 O O . THR A 1 178 ? 19.712 4.478 -25.931 1.00 68.81 178 THR A O 1
ATOM 1371 N N . GLY A 1 179 ? 18.769 6.156 -24.769 1.00 70.00 179 GLY A N 1
ATOM 1372 C CA . GLY A 1 179 ? 19.765 7.189 -25.076 1.00 70.00 179 GLY A CA 1
ATOM 1373 C C . GLY A 1 179 ? 20.897 7.337 -24.049 1.00 70.00 179 GLY A C 1
ATOM 1374 O O . GLY A 1 179 ? 21.706 8.245 -24.186 1.00 70.00 179 GLY A O 1
ATOM 1375 N N . GLY A 1 180 ? 20.958 6.497 -23.010 1.00 73.50 180 GLY A N 1
ATOM 1376 C CA . GLY A 1 180 ? 21.982 6.575 -21.958 1.00 73.50 180 GLY A CA 1
ATOM 1377 C C . GLY A 1 180 ? 21.664 7.561 -20.825 1.00 73.50 180 GLY A C 1
ATOM 1378 O O . GLY A 1 180 ? 22.395 7.621 -19.840 1.00 73.50 180 GLY A O 1
ATOM 1379 N N . GLU A 1 181 ? 20.560 8.304 -20.921 1.00 79.25 181 GLU A N 1
ATOM 1380 C CA . GLU A 1 181 ? 20.146 9.268 -19.897 1.00 79.25 181 GLU A CA 1
ATOM 1381 C C . GLU A 1 181 ? 19.472 8.578 -18.709 1.00 79.25 181 GLU A C 1
ATOM 1383 O O . GLU A 1 181 ? 18.734 7.604 -18.882 1.00 79.25 181 GLU A O 1
ATOM 1388 N N . ALA A 1 182 ? 19.653 9.121 -17.505 1.00 76.38 182 ALA A N 1
ATOM 1389 C CA . ALA A 1 182 ? 18.916 8.670 -16.331 1.00 76.38 182 ALA A CA 1
ATOM 1390 C C . ALA A 1 182 ? 17.404 8.871 -16.519 1.00 76.38 182 ALA A C 1
ATOM 1392 O O . ALA A 1 182 ? 16.951 9.904 -17.020 1.00 76.38 182 ALA A O 1
ATOM 1393 N N . LEU A 1 183 ? 16.613 7.896 -16.067 1.00 78.50 183 LEU A N 1
ATOM 1394 C CA . LEU A 1 183 ? 15.160 8.027 -16.046 1.00 78.50 183 LEU A CA 1
ATOM 1395 C C . LEU A 1 183 ? 14.751 9.249 -15.202 1.00 78.50 183 LEU A C 1
ATOM 1397 O O . LEU A 1 183 ? 15.192 9.383 -14.056 1.00 78.50 183 LEU A O 1
ATOM 1401 N N . PRO A 1 184 ? 13.897 10.144 -15.733 1.00 83.00 184 PRO A N 1
ATOM 1402 C CA . PRO A 1 184 ? 13.352 11.243 -14.953 1.00 83.00 184 PRO A CA 1
ATOM 1403 C C . PRO A 1 184 ? 12.628 10.749 -13.690 1.00 83.00 184 PRO A C 1
ATOM 1405 O O . PRO A 1 184 ? 12.040 9.667 -13.700 1.00 83.00 184 PRO A O 1
ATOM 1408 N N . PRO A 1 185 ? 12.575 11.559 -12.617 1.00 80.00 185 PRO A N 1
ATOM 1409 C CA . PRO A 1 185 ? 11.792 11.209 -11.437 1.00 80.00 185 PRO A CA 1
ATOM 1410 C C . PRO A 1 185 ? 10.303 11.079 -11.785 1.00 80.00 185 PRO A C 1
ATOM 1412 O O . PRO A 1 185 ? 9.801 11.831 -12.626 1.00 80.00 185 PRO A O 1
ATOM 1415 N N . MET A 1 186 ? 9.569 10.229 -11.055 1.00 82.75 186 MET A N 1
ATOM 1416 C CA . MET A 1 186 ? 8.130 9.983 -11.268 1.00 82.75 186 MET A CA 1
ATOM 1417 C C . MET A 1 186 ? 7.311 11.278 -11.412 1.00 82.75 186 MET A C 1
ATOM 1419 O O . MET A 1 186 ? 6.550 11.431 -12.362 1.00 82.75 186 MET A O 1
ATOM 1423 N N . ARG A 1 187 ? 7.561 12.281 -10.553 1.00 83.75 187 ARG A N 1
ATOM 1424 C CA . ARG A 1 187 ? 6.902 13.607 -10.596 1.00 83.75 187 ARG A CA 1
ATOM 1425 C C . ARG A 1 187 ? 7.019 14.339 -11.940 1.00 83.75 187 ARG A C 1
ATOM 1427 O O . ARG A 1 187 ? 6.166 15.159 -12.269 1.00 83.75 187 ARG A O 1
ATOM 1434 N N . LYS A 1 188 ? 8.099 14.092 -12.689 1.00 87.75 188 LYS A N 1
ATOM 1435 C CA . LYS A 1 188 ? 8.320 14.655 -14.025 1.00 87.75 188 LYS A CA 1
ATOM 1436 C C . LYS A 1 188 ? 7.652 13.772 -15.075 1.00 87.75 188 LYS A C 1
ATOM 1438 O O . LYS A 1 188 ? 6.924 14.308 -15.904 1.00 87.75 188 LYS A O 1
ATOM 1443 N N . LEU A 1 189 ? 7.819 12.449 -14.985 1.00 88.44 189 LEU A N 1
ATOM 1444 C CA . LEU A 1 189 ? 7.200 11.473 -15.895 1.00 88.44 189 LEU A CA 1
ATOM 1445 C C . LEU A 1 189 ? 5.679 11.650 -15.992 1.00 88.44 189 LEU A C 1
ATOM 1447 O O . LEU A 1 189 ? 5.131 11.763 -17.089 1.00 88.44 189 LEU A O 1
ATOM 1451 N N . VAL A 1 190 ? 4.992 11.785 -14.854 1.00 89.88 190 VAL A N 1
ATOM 1452 C CA . VAL A 1 190 ? 3.525 11.930 -14.815 1.00 89.88 190 VAL A CA 1
ATOM 1453 C C . VAL A 1 190 ? 3.026 13.219 -15.463 1.00 89.88 190 VAL A C 1
ATOM 1455 O O . VAL A 1 190 ? 1.878 13.273 -15.890 1.00 89.88 190 VAL A O 1
ATOM 1458 N N . ARG A 1 191 ? 3.876 14.237 -15.636 1.00 91.12 191 ARG A N 1
ATOM 1459 C CA . ARG A 1 191 ? 3.533 15.488 -16.336 1.00 91.12 191 ARG A CA 1
ATOM 1460 C C . ARG A 1 191 ? 3.869 15.458 -17.829 1.00 91.12 191 ARG A C 1
ATOM 1462 O O . ARG A 1 191 ? 3.451 16.350 -18.560 1.00 91.12 191 ARG A O 1
ATOM 1469 N N . MET A 1 192 ? 4.612 14.455 -18.297 1.00 90.56 192 MET A N 1
ATOM 1470 C CA . MET A 1 192 ? 4.987 14.339 -19.707 1.00 90.56 192 MET A CA 1
ATOM 1471 C C . MET A 1 192 ? 3.791 13.919 -20.563 1.00 90.56 192 MET A C 1
ATOM 1473 O O . MET A 1 192 ? 3.006 13.043 -20.191 1.00 90.56 192 MET A O 1
ATOM 1477 N N . ARG A 1 193 ? 3.654 14.523 -21.745 1.00 89.81 193 ARG A N 1
ATOM 1478 C CA . ARG A 1 193 ? 2.630 14.127 -22.714 1.00 89.81 193 ARG A CA 1
ATOM 1479 C C . ARG A 1 193 ? 3.102 12.884 -23.468 1.00 89.81 193 ARG A C 1
ATOM 1481 O O . ARG A 1 193 ? 4.194 12.884 -24.025 1.00 89.81 193 ARG A O 1
ATOM 1488 N N . GLY A 1 194 ? 2.283 11.835 -23.464 1.00 88.38 194 GLY A N 1
ATOM 1489 C CA . GLY A 1 194 ? 2.548 10.627 -24.243 1.00 88.38 194 GLY A CA 1
ATOM 1490 C C . GLY A 1 194 ? 2.166 10.803 -25.714 1.00 88.38 194 GLY A C 1
ATOM 1491 O O . GLY A 1 194 ? 1.276 11.591 -26.035 1.00 88.38 194 GLY A O 1
ATOM 1492 N N . ASP A 1 195 ? 2.810 10.033 -26.589 1.00 92.38 195 ASP A N 1
ATOM 1493 C CA . ASP A 1 195 ? 2.445 9.897 -28.000 1.00 92.38 195 ASP A CA 1
ATOM 1494 C C . ASP A 1 195 ? 1.900 8.487 -28.267 1.00 92.38 195 ASP A C 1
ATOM 1496 O O . ASP A 1 195 ? 2.575 7.487 -28.015 1.00 92.38 195 ASP A O 1
ATOM 1500 N N . ARG A 1 196 ? 0.667 8.396 -28.781 1.00 91.06 196 ARG A N 1
ATOM 1501 C CA . ARG A 1 196 ? -0.033 7.112 -28.964 1.00 91.06 196 ARG A CA 1
ATOM 1502 C C . ARG A 1 196 ? 0.674 6.210 -29.978 1.00 91.06 196 ARG A C 1
ATOM 1504 O O . ARG A 1 196 ? 0.718 4.997 -29.778 1.00 91.06 196 ARG A O 1
ATOM 1511 N N . LYS A 1 197 ? 1.229 6.783 -31.052 1.00 93.25 197 LYS A N 1
ATOM 1512 C CA . LYS A 1 197 ? 1.922 6.014 -32.100 1.00 93.25 197 LYS A CA 1
ATOM 1513 C C . LYS A 1 197 ? 3.198 5.383 -31.543 1.00 93.25 197 LYS A C 1
ATOM 1515 O O . LYS A 1 197 ? 3.396 4.179 -31.682 1.00 93.25 197 LYS A O 1
ATOM 1520 N N . SER A 1 198 ? 3.998 6.169 -30.830 1.00 91.69 198 SER A N 1
ATOM 1521 C CA . SER A 1 198 ? 5.206 5.716 -30.136 1.00 91.69 198 SER A CA 1
ATOM 1522 C C . SER A 1 198 ? 4.879 4.679 -29.062 1.00 91.69 198 SER A C 1
ATOM 1524 O O . SER A 1 198 ? 5.566 3.667 -28.961 1.00 91.69 198 SER A O 1
ATOM 1526 N N . GLY A 1 199 ? 3.787 4.874 -28.312 1.00 91.50 199 GLY A N 1
ATOM 1527 C CA . GLY A 1 199 ? 3.279 3.893 -27.351 1.00 91.50 199 GLY A CA 1
ATOM 1528 C C . GLY A 1 199 ? 2.975 2.536 -27.993 1.00 91.50 199 GLY A C 1
ATOM 1529 O O . GLY A 1 199 ? 3.437 1.517 -27.483 1.00 91.50 199 GLY A O 1
ATOM 1530 N N . LYS A 1 200 ? 2.289 2.516 -29.150 1.00 92.31 200 LYS A N 1
ATOM 1531 C CA . LYS A 1 200 ? 2.022 1.275 -29.905 1.00 92.31 200 LYS A CA 1
ATOM 1532 C C . LYS A 1 200 ? 3.329 0.585 -30.317 1.00 92.31 200 LYS A C 1
ATOM 1534 O O . LYS A 1 200 ? 3.483 -0.614 -30.100 1.00 92.31 200 LYS A O 1
ATOM 1539 N N . VAL A 1 201 ? 4.297 1.335 -30.849 1.00 93.12 201 VAL A N 1
ATOM 1540 C CA . VAL A 1 201 ? 5.608 0.780 -31.241 1.00 93.12 201 VAL A CA 1
ATOM 1541 C C . VAL A 1 201 ? 6.350 0.186 -30.041 1.00 93.12 201 VAL A C 1
ATOM 1543 O O . VAL A 1 201 ? 6.906 -0.905 -30.145 1.00 93.12 201 VAL A O 1
ATOM 1546 N N . THR A 1 202 ? 6.338 0.856 -28.888 1.00 91.00 202 THR A N 1
ATOM 1547 C CA . THR A 1 202 ? 6.962 0.333 -27.665 1.00 91.00 202 THR A CA 1
ATOM 1548 C C . THR A 1 202 ? 6.273 -0.943 -27.183 1.00 91.00 202 THR A C 1
ATOM 1550 O O . THR A 1 202 ? 6.963 -1.920 -26.903 1.00 91.00 202 THR A O 1
ATOM 1553 N N . PHE A 1 203 ? 4.937 -0.968 -27.144 1.00 92.38 203 PHE A N 1
ATOM 1554 C CA . PHE A 1 203 ? 4.147 -2.106 -26.663 1.00 92.38 203 PHE A CA 1
ATOM 1555 C C . PHE A 1 203 ? 4.372 -3.386 -27.488 1.00 92.38 203 PHE A C 1
ATOM 1557 O O . PHE A 1 203 ? 4.556 -4.474 -26.932 1.00 92.38 203 PHE A O 1
ATOM 1564 N N . HIS A 1 204 ? 4.393 -3.259 -28.819 1.00 91.50 204 HIS A N 1
ATOM 1565 C CA . HIS A 1 204 ? 4.594 -4.394 -29.727 1.00 91.50 204 HIS A CA 1
ATOM 1566 C C . HIS A 1 204 ? 6.066 -4.702 -30.023 1.00 91.50 204 HIS A C 1
ATOM 1568 O O . HIS A 1 204 ? 6.390 -5.809 -30.441 1.00 91.50 204 HIS A O 1
ATOM 1574 N N . GLY A 1 205 ? 6.957 -3.734 -29.815 1.00 88.88 205 GLY A N 1
ATOM 1575 C CA . GLY A 1 205 ? 8.379 -3.848 -30.111 1.00 88.88 205 GLY A CA 1
ATOM 1576 C C . GLY A 1 205 ? 9.226 -3.974 -28.851 1.00 88.88 205 GLY A C 1
ATOM 1577 O O . GLY A 1 205 ? 9.197 -4.985 -28.150 1.00 88.88 205 GLY A O 1
ATOM 1578 N N . LYS A 1 206 ? 10.021 -2.931 -28.582 1.00 82.31 206 LYS A N 1
ATOM 1579 C CA . LYS A 1 206 ? 11.105 -2.944 -27.583 1.00 82.31 206 LYS A CA 1
ATOM 1580 C C . LYS A 1 206 ? 10.647 -3.205 -26.147 1.00 82.31 206 LYS A C 1
ATOM 1582 O O . LYS A 1 206 ? 11.425 -3.742 -25.372 1.00 82.31 206 LYS A O 1
ATOM 1587 N N . GLY A 1 207 ? 9.422 -2.820 -25.795 1.00 82.62 207 GLY A N 1
ATOM 1588 C CA . GLY A 1 207 ? 8.861 -3.048 -24.465 1.00 82.62 207 GLY A CA 1
ATOM 1589 C C . GLY A 1 207 ? 8.337 -4.466 -24.254 1.00 82.62 207 GLY A C 1
ATOM 1590 O O . GLY A 1 207 ? 8.009 -4.804 -23.125 1.00 82.62 207 GLY A O 1
ATOM 1591 N N . THR A 1 208 ? 8.219 -5.261 -25.328 1.00 88.38 208 THR A N 1
ATOM 1592 C CA . THR A 1 208 ? 7.774 -6.668 -25.336 1.00 88.38 208 THR A CA 1
ATOM 1593 C C . THR A 1 208 ? 6.452 -6.957 -24.613 1.00 88.38 208 THR A C 1
ATOM 1595 O O . THR A 1 208 ? 6.091 -8.120 -24.448 1.00 88.38 208 THR A O 1
ATOM 1598 N N . CYS A 1 209 ? 5.680 -5.925 -24.266 1.00 90.12 209 CYS A N 1
ATOM 1599 C CA . CYS A 1 209 ? 4.448 -6.016 -23.486 1.00 90.12 209 CYS A CA 1
ATOM 1600 C C . CYS A 1 209 ? 3.408 -6.917 -24.167 1.00 90.12 209 CYS A C 1
ATOM 1602 O O . CYS A 1 209 ? 2.742 -7.711 -23.507 1.00 90.12 209 CYS A O 1
ATOM 1604 N N . SER A 1 210 ? 3.332 -6.850 -25.501 1.00 92.69 210 SER A N 1
ATOM 1605 C CA . SER A 1 210 ? 2.438 -7.676 -26.327 1.00 92.69 210 SER A CA 1
ATOM 1606 C C . SER A 1 210 ? 2.707 -9.185 -26.267 1.00 92.69 210 SER A C 1
ATOM 1608 O O . SER A 1 210 ? 1.860 -9.971 -26.690 1.00 92.69 210 SER A O 1
ATOM 1610 N N . LYS A 1 211 ? 3.870 -9.614 -25.750 1.00 89.31 211 LYS A N 1
ATOM 1611 C CA . LYS A 1 211 ? 4.157 -11.039 -25.531 1.00 89.31 211 LYS A CA 1
ATOM 1612 C C . LYS A 1 211 ? 3.334 -11.625 -24.393 1.00 89.31 211 LYS A C 1
ATOM 1614 O O . LYS A 1 211 ? 3.124 -12.832 -24.394 1.00 89.31 211 LYS A O 1
ATOM 1619 N N . CYS A 1 212 ? 2.876 -10.784 -23.468 1.00 87.25 212 CYS A N 1
ATOM 1620 C CA . CYS A 1 212 ? 2.047 -11.210 -22.349 1.00 87.25 212 CYS A CA 1
ATOM 1621 C C . CYS A 1 212 ? 0.631 -10.635 -22.432 1.00 87.25 212 CYS A C 1
ATOM 1623 O O . CYS A 1 212 ? -0.317 -11.361 -22.164 1.00 87.25 212 CYS A O 1
ATOM 1625 N N . HIS A 1 213 ? 0.479 -9.370 -22.825 1.00 92.06 213 HIS A N 1
ATOM 1626 C CA . HIS A 1 213 ? -0.794 -8.652 -22.779 1.00 92.06 213 HIS A CA 1
ATOM 1627 C C . HIS A 1 213 ? -1.428 -8.442 -24.154 1.00 92.06 213 HIS A C 1
ATOM 1629 O O . HIS A 1 213 ? -0.739 -8.339 -25.175 1.00 92.06 213 HIS A O 1
ATOM 1635 N N . LYS A 1 214 ? -2.752 -8.272 -24.142 1.00 94.06 214 LYS A N 1
ATOM 1636 C CA . LYS A 1 214 ? -3.584 -7.909 -25.292 1.00 94.06 214 LYS A CA 1
ATOM 1637 C C . LYS A 1 214 ? -4.025 -6.447 -25.203 1.00 94.06 214 LYS A C 1
ATOM 1639 O O . LYS A 1 214 ? -4.287 -5.952 -24.110 1.00 94.06 214 LYS A O 1
ATOM 1644 N N . VAL A 1 215 ? -4.109 -5.763 -26.344 1.00 93.31 215 VAL A N 1
ATOM 1645 C CA . VAL A 1 215 ? -4.743 -4.441 -26.490 1.00 93.31 215 VAL A CA 1
ATOM 1646 C C . VAL A 1 215 ? -5.547 -4.430 -27.786 1.00 93.31 215 VAL A C 1
ATOM 1648 O O . VAL A 1 215 ? -4.999 -4.659 -28.861 1.00 93.31 215 VAL A O 1
ATOM 1651 N N . HIS A 1 216 ? -6.848 -4.164 -27.688 1.00 91.12 216 HIS A N 1
ATOM 1652 C CA . HIS A 1 216 ? -7.812 -4.139 -28.792 1.00 91.12 216 HIS A CA 1
ATOM 1653 C C . HIS A 1 216 ? -7.707 -5.363 -29.720 1.00 91.12 216 HIS A C 1
ATOM 1655 O O . HIS A 1 216 ? -7.730 -5.235 -30.942 1.00 91.12 216 HIS A O 1
ATOM 1661 N N . GLY A 1 217 ? -7.556 -6.556 -29.136 1.00 91.25 217 GLY A N 1
ATOM 1662 C CA . GLY A 1 217 ? -7.435 -7.812 -29.883 1.00 91.25 217 GLY A CA 1
ATOM 1663 C C . GLY A 1 217 ? -6.020 -8.163 -30.364 1.00 91.25 217 GLY A C 1
ATOM 1664 O O . GLY A 1 217 ? -5.807 -9.289 -30.803 1.00 91.25 217 GLY A O 1
ATOM 1665 N N . GLU A 1 218 ? -5.037 -7.265 -30.249 1.00 92.12 218 GLU A N 1
ATOM 1666 C CA . GLU A 1 218 ? -3.649 -7.513 -30.662 1.00 92.12 218 GLU A CA 1
ATOM 1667 C C . GLU A 1 218 ? -2.767 -7.899 -29.455 1.00 92.12 218 GLU A C 1
ATOM 1669 O O . GLU A 1 218 ? -2.708 -7.166 -28.468 1.00 92.12 218 GLU A O 1
ATOM 1674 N N . GLY A 1 219 ? -2.037 -9.020 -29.538 1.00 91.38 219 GLY A N 1
ATOM 1675 C CA . GLY A 1 219 ? -1.103 -9.482 -28.496 1.00 91.38 219 GLY A CA 1
ATOM 1676 C C . GLY A 1 219 ? -1.308 -10.944 -28.092 1.00 91.38 219 GLY A C 1
ATOM 1677 O O . GLY A 1 219 ? -1.783 -11.757 -28.889 1.00 91.38 219 GLY A O 1
ATOM 1678 N N . LYS A 1 220 ? -0.923 -11.287 -26.860 1.00 88.50 220 LYS A N 1
ATOM 1679 C CA . LYS A 1 220 ? -1.115 -12.616 -26.256 1.00 88.50 220 LYS A CA 1
ATOM 1680 C C . LYS A 1 220 ? -2.053 -12.539 -25.055 1.00 88.50 220 LYS A C 1
ATOM 1682 O O . LYS A 1 220 ? -2.252 -11.473 -24.489 1.00 88.50 220 LYS A O 1
ATOM 1687 N N . ASP A 1 221 ? -2.621 -13.686 -24.705 1.00 86.12 221 ASP A N 1
ATOM 1688 C CA . ASP A 1 221 ? -3.597 -13.853 -23.623 1.00 86.12 221 ASP A CA 1
ATOM 1689 C C . ASP A 1 221 ? -2.950 -14.580 -22.433 1.00 86.12 221 ASP A C 1
ATOM 1691 O O . ASP A 1 221 ? -3.422 -15.617 -21.982 1.00 86.12 221 ASP A O 1
ATOM 1695 N N . ILE A 1 222 ? -1.771 -14.100 -22.018 1.00 83.56 222 ILE A N 1
ATOM 1696 C CA . ILE A 1 222 ? -1.026 -14.646 -20.868 1.00 83.56 222 ILE A CA 1
ATOM 1697 C C . ILE A 1 222 ? -1.247 -13.771 -19.636 1.00 83.56 222 ILE A C 1
ATOM 1699 O O . ILE A 1 222 ? -1.316 -14.283 -18.530 1.00 83.56 222 ILE A O 1
ATOM 1703 N N . GLY A 1 223 ? -1.312 -12.456 -19.829 1.00 81.31 223 GLY A N 1
ATOM 1704 C CA . GLY A 1 223 ? -1.677 -11.455 -18.837 1.00 81.31 223 GLY A CA 1
ATOM 1705 C C . GLY A 1 223 ? -3.001 -10.778 -19.208 1.00 81.31 223 GLY A C 1
ATOM 1706 O O . GLY A 1 223 ? -3.496 -10.962 -20.321 1.00 81.31 223 GLY A O 1
ATOM 1707 N N . PRO A 1 224 ? -3.558 -9.945 -18.313 1.00 86.25 224 PRO A N 1
ATOM 1708 C CA . PRO A 1 224 ? -4.842 -9.279 -18.519 1.00 86.25 224 PRO A CA 1
ATOM 1709 C C . PRO A 1 224 ? -4.875 -8.427 -19.789 1.00 86.25 224 PRO A C 1
ATOM 1711 O O . PRO A 1 224 ? -3.871 -7.819 -20.177 1.00 86.25 224 PRO A O 1
ATOM 1714 N N . ASP A 1 225 ? -6.064 -8.318 -20.380 1.00 90.62 225 ASP A N 1
ATOM 1715 C CA . ASP A 1 225 ? -6.337 -7.377 -21.462 1.00 90.62 225 ASP A CA 1
ATOM 1716 C C . ASP A 1 225 ? -6.221 -5.929 -20.953 1.00 90.62 225 ASP A C 1
ATOM 1718 O O . ASP A 1 225 ? -6.873 -5.518 -19.987 1.00 90.62 225 ASP A O 1
ATOM 1722 N N . LEU A 1 226 ? -5.361 -5.153 -21.612 1.00 92.06 226 LEU A N 1
ATOM 1723 C CA . LEU A 1 226 ? -5.027 -3.778 -21.263 1.00 92.06 226 LEU A CA 1
ATOM 1724 C C . LEU A 1 226 ? -5.775 -2.742 -22.116 1.00 92.06 226 LEU A C 1
ATOM 1726 O O . LEU A 1 226 ? -5.470 -1.557 -22.020 1.00 92.06 226 LEU A O 1
ATOM 1730 N N . SER A 1 227 ? -6.760 -3.141 -22.926 1.00 92.19 227 SER A N 1
ATOM 1731 C CA . SER A 1 227 ? -7.540 -2.230 -23.785 1.00 92.19 227 SER A CA 1
ATOM 1732 C C . SER A 1 227 ? -8.128 -1.043 -23.018 1.00 92.19 227 SER A C 1
ATOM 1734 O O . SER A 1 227 ? -8.074 0.090 -23.487 1.00 92.19 227 SER A O 1
ATOM 1736 N N . GLU A 1 228 ? -8.605 -1.298 -21.798 1.00 90.50 228 GLU A N 1
ATOM 1737 C CA . GLU A 1 228 ? -9.247 -0.304 -20.931 1.00 90.50 228 GLU A CA 1
ATOM 1738 C C . GLU A 1 228 ? -8.327 0.191 -19.805 1.00 90.50 228 GLU A C 1
ATOM 1740 O O . GLU A 1 228 ? -8.765 0.868 -18.880 1.00 90.50 228 GLU A O 1
ATOM 1745 N N . ILE A 1 229 ? -7.031 -0.142 -19.823 1.00 89.00 229 ILE A N 1
ATOM 1746 C CA . ILE A 1 229 ? -6.160 0.169 -18.679 1.00 89.00 229 ILE A CA 1
ATOM 1747 C C . ILE A 1 229 ? -5.995 1.679 -18.460 1.00 89.00 229 ILE A C 1
ATOM 1749 O O . ILE A 1 229 ? -5.830 2.136 -17.330 1.00 89.00 229 ILE A O 1
ATOM 1753 N N . GLY A 1 230 ? -6.086 2.465 -19.537 1.00 86.81 230 GLY A N 1
ATOM 1754 C CA . GLY A 1 230 ? -5.958 3.921 -19.495 1.00 86.81 230 GLY A CA 1
ATOM 1755 C C . GLY A 1 230 ? -7.098 4.639 -18.768 1.00 86.81 230 GLY A C 1
ATOM 1756 O O . GLY A 1 230 ? -6.883 5.758 -18.314 1.00 86.81 230 GLY A O 1
ATOM 1757 N N . SER A 1 231 ? -8.278 4.021 -18.645 1.00 85.31 231 SER A N 1
ATOM 1758 C CA . SER A 1 231 ? -9.398 4.553 -17.854 1.00 85.31 231 SER A CA 1
ATOM 1759 C C . SER A 1 231 ? -9.387 4.048 -16.407 1.00 85.31 231 SER A C 1
ATOM 1761 O O . SER A 1 231 ? -9.970 4.689 -15.537 1.00 85.31 231 SER A O 1
ATOM 1763 N N . LYS A 1 232 ? -8.695 2.932 -16.138 1.00 82.69 232 LYS A N 1
ATOM 1764 C CA . LYS A 1 232 ? -8.626 2.288 -14.816 1.00 82.69 232 LYS A CA 1
ATOM 1765 C C . LYS A 1 232 ? -7.487 2.795 -13.935 1.00 82.69 232 LYS A C 1
ATOM 1767 O O . LYS A 1 232 ? -7.655 2.891 -12.724 1.00 82.69 232 LYS A O 1
ATOM 1772 N N . LEU A 1 233 ? -6.316 3.078 -14.510 1.00 84.25 233 LEU A N 1
ATOM 1773 C CA . LEU A 1 233 ? -5.140 3.493 -13.742 1.00 84.25 233 LEU A CA 1
ATOM 1774 C C . LEU A 1 233 ? -4.917 5.003 -13.796 1.00 84.25 233 LEU A C 1
ATOM 1776 O O . LEU A 1 233 ? -4.992 5.629 -14.854 1.00 84.25 233 LEU A O 1
ATOM 1780 N N . SER A 1 234 ? -4.517 5.571 -12.655 1.00 85.06 234 SER A N 1
ATOM 1781 C CA . SER A 1 234 ? -3.912 6.903 -12.628 1.00 85.06 234 SER A CA 1
ATOM 1782 C C . SER A 1 234 ? -2.595 6.915 -13.412 1.00 85.06 234 SER A C 1
ATOM 1784 O O . SER A 1 234 ? -1.983 5.878 -13.685 1.00 85.06 234 SER A O 1
ATOM 1786 N N . ARG A 1 235 ? -2.109 8.107 -13.763 1.00 87.31 235 ARG A N 1
ATOM 1787 C CA . ARG A 1 235 ? -0.859 8.256 -14.525 1.00 87.31 235 ARG A CA 1
ATOM 1788 C C . ARG A 1 235 ? 0.342 7.738 -13.733 1.00 87.31 235 ARG A C 1
ATOM 1790 O O . ARG A 1 235 ? 1.210 7.075 -14.293 1.00 87.31 235 ARG A O 1
ATOM 1797 N N . GLU A 1 236 ? 0.369 8.009 -12.434 1.00 83.81 236 GLU A N 1
ATOM 1798 C CA . GLU A 1 236 ? 1.352 7.506 -11.475 1.00 83.81 236 GLU A CA 1
ATOM 1799 C C . GLU A 1 236 ? 1.341 5.971 -11.429 1.00 83.81 236 GLU A C 1
ATOM 1801 O O . GLU A 1 236 ? 2.398 5.337 -11.517 1.00 83.81 236 GLU A O 1
ATOM 1806 N N . ALA A 1 237 ? 0.149 5.373 -11.323 1.00 78.88 237 ALA A N 1
ATOM 1807 C CA . ALA A 1 237 ? -0.014 3.924 -11.286 1.00 78.88 237 ALA A CA 1
ATOM 1808 C C . ALA A 1 237 ? 0.418 3.279 -12.611 1.00 78.88 237 ALA A C 1
ATOM 1810 O O . ALA A 1 237 ? 1.119 2.271 -12.595 1.00 78.88 237 ALA A O 1
ATOM 1811 N N . MET A 1 238 ? 0.104 3.907 -13.748 1.00 87.06 238 MET A N 1
ATOM 1812 C CA . MET A 1 238 ? 0.528 3.453 -15.075 1.00 87.06 238 MET A CA 1
ATOM 1813 C C . MET A 1 238 ? 2.054 3.397 -15.207 1.00 87.06 238 MET A C 1
ATOM 1815 O O . MET A 1 238 ? 2.607 2.372 -15.597 1.00 87.06 238 MET A O 1
ATOM 1819 N N . TYR A 1 239 ? 2.763 4.475 -14.854 1.00 87.38 239 TYR A N 1
ATOM 1820 C CA . TYR A 1 239 ? 4.230 4.476 -14.902 1.00 87.38 239 TYR A CA 1
ATOM 1821 C C . TYR A 1 239 ? 4.839 3.466 -13.933 1.00 87.38 239 TYR A C 1
ATOM 1823 O O . TYR A 1 239 ? 5.829 2.823 -14.270 1.00 87.38 239 TYR A O 1
ATOM 1831 N N . THR A 1 240 ? 4.247 3.307 -12.749 1.00 80.06 240 THR A N 1
ATOM 1832 C CA . THR A 1 240 ? 4.702 2.309 -11.775 1.00 80.06 240 THR A CA 1
ATOM 1833 C C . THR A 1 240 ? 4.542 0.895 -12.325 1.00 80.06 240 THR A C 1
ATOM 1835 O O . THR A 1 240 ? 5.494 0.130 -12.250 1.00 80.06 240 THR A O 1
ATOM 1838 N N . ALA A 1 241 ? 3.408 0.568 -12.949 1.00 82.12 241 ALA A N 1
ATOM 1839 C CA . ALA A 1 241 ? 3.180 -0.733 -13.577 1.00 82.12 241 ALA A CA 1
ATOM 1840 C C . ALA A 1 241 ? 4.120 -0.988 -14.771 1.00 82.12 241 ALA A C 1
ATOM 1842 O O . ALA A 1 241 ? 4.549 -2.112 -14.990 1.00 82.12 241 ALA A O 1
ATOM 1843 N N . ILE A 1 242 ? 4.496 0.047 -15.529 1.00 84.94 242 ILE A N 1
ATOM 1844 C CA . ILE A 1 242 ? 5.454 -0.095 -16.638 1.00 84.94 242 ILE A CA 1
ATOM 1845 C C . ILE A 1 242 ? 6.882 -0.313 -16.118 1.00 84.94 242 ILE A C 1
ATOM 1847 O O . ILE A 1 242 ? 7.620 -1.139 -16.650 1.00 84.94 242 ILE A O 1
ATOM 1851 N N . LEU A 1 243 ? 7.294 0.450 -15.104 1.00 81.56 243 LEU A N 1
ATOM 1852 C CA . LEU A 1 243 ? 8.674 0.460 -14.602 1.00 81.56 243 LEU A CA 1
ATOM 1853 C C . LEU A 1 243 ? 8.926 -0.617 -13.537 1.00 81.56 243 LEU A C 1
ATOM 1855 O O . LEU A 1 243 ? 10.072 -0.994 -13.301 1.00 81.56 243 LEU A O 1
ATOM 1859 N N . ASN A 1 244 ? 7.862 -1.125 -12.918 1.00 75.06 244 ASN A N 1
ATOM 1860 C CA . ASN A 1 244 ? 7.868 -2.244 -11.990 1.00 75.06 244 ASN A CA 1
ATOM 1861 C C . ASN A 1 244 ? 6.643 -3.149 -12.249 1.00 75.06 244 ASN A C 1
ATOM 1863 O O . ASN A 1 244 ? 5.680 -3.111 -11.482 1.00 75.06 244 ASN A O 1
ATOM 1867 N N . PRO A 1 245 ? 6.654 -3.965 -13.320 1.00 72.19 245 PRO A N 1
ATOM 1868 C CA . PRO A 1 245 ? 5.502 -4.784 -13.722 1.00 72.19 245 PRO A CA 1
ATOM 1869 C C . PRO A 1 245 ? 5.089 -5.837 -12.689 1.00 72.19 245 PRO A C 1
ATOM 1871 O O . PRO A 1 245 ? 3.947 -6.280 -12.692 1.00 72.19 245 PRO A O 1
ATOM 1874 N N . ASN A 1 246 ? 5.975 -6.177 -11.750 1.00 68.12 246 ASN A N 1
ATOM 1875 C CA . ASN A 1 246 ? 5.671 -7.099 -10.654 1.00 68.12 246 ASN A CA 1
ATOM 1876 C C . ASN A 1 246 ? 4.973 -6.414 -9.461 1.00 68.12 246 ASN A C 1
ATOM 1878 O O . ASN A 1 246 ? 4.579 -7.092 -8.515 1.00 68.12 246 ASN A O 1
ATOM 1882 N N . ALA A 1 247 ? 4.817 -5.082 -9.479 1.00 64.06 247 ALA A N 1
ATOM 1883 C CA . ALA A 1 247 ? 4.193 -4.316 -8.394 1.00 64.06 247 ALA A CA 1
ATOM 1884 C C . ALA A 1 247 ? 2.687 -4.563 -8.245 1.00 64.06 247 ALA A C 1
ATOM 1886 O O . ALA A 1 247 ? 2.132 -4.299 -7.180 1.00 64.06 247 ALA A O 1
AT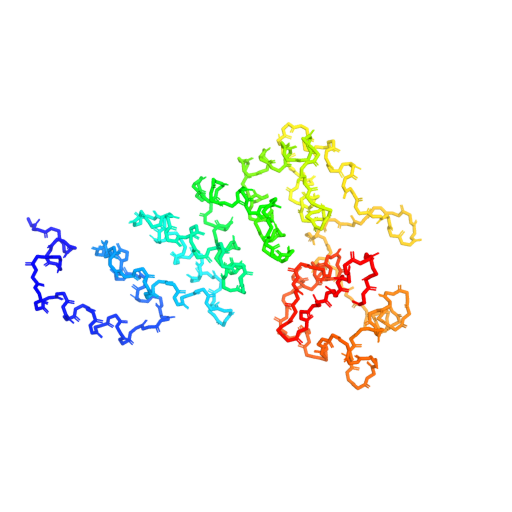OM 1887 N N . GLY A 1 248 ? 2.031 -5.079 -9.284 1.00 63.16 248 GLY A N 1
ATOM 1888 C CA . GLY A 1 248 ? 0.621 -5.443 -9.248 1.00 63.16 248 GLY A CA 1
ATOM 1889 C C . GLY A 1 248 ? 0.329 -6.536 -10.264 1.00 63.16 248 GLY A C 1
ATOM 1890 O O . GLY A 1 248 ? 0.324 -6.275 -11.464 1.00 63.16 248 GLY A O 1
ATOM 1891 N N . ILE A 1 249 ? 0.080 -7.752 -9.781 1.00 61.03 249 ILE A N 1
ATOM 1892 C CA . ILE A 1 249 ? -0.422 -8.853 -10.606 1.00 61.03 249 ILE A CA 1
ATOM 1893 C C . ILE A 1 249 ? -1.950 -8.750 -10.612 1.00 61.03 249 ILE A C 1
ATOM 1895 O O . ILE A 1 249 ? -2.568 -8.599 -9.558 1.00 61.03 249 ILE A O 1
ATOM 1899 N N . SER A 1 250 ? -2.554 -8.758 -11.801 1.00 61.03 250 SER A N 1
ATOM 1900 C CA . SER A 1 250 ? -4.013 -8.717 -11.930 1.00 61.03 250 SER A CA 1
ATOM 1901 C C . SER A 1 250 ? -4.633 -10.051 -11.517 1.00 61.03 250 SER A C 1
ATOM 1903 O O . SER A 1 250 ? -3.997 -11.096 -11.624 1.00 61.03 250 SER A O 1
ATOM 1905 N N . HIS A 1 251 ? -5.878 -10.010 -11.055 1.00 53.50 251 HIS A N 1
ATOM 1906 C CA . HIS A 1 251 ? -6.603 -11.185 -10.581 1.00 53.50 251 HIS A CA 1
ATOM 1907 C C . HIS A 1 251 ? -6.694 -12.283 -11.648 1.00 53.50 251 HIS A C 1
ATOM 1909 O O . HIS A 1 251 ? -7.022 -11.976 -12.796 1.00 53.50 251 HIS A O 1
ATOM 1915 N N . ASN A 1 252 ? -6.465 -13.538 -11.249 1.00 56.44 252 ASN A N 1
ATOM 1916 C CA . ASN A 1 252 ? -6.447 -14.734 -12.105 1.00 56.44 252 ASN A CA 1
ATOM 1917 C C . ASN A 1 252 ? -5.246 -14.816 -13.061 1.00 56.44 252 ASN A C 1
ATOM 1919 O O . ASN A 1 252 ? -5.255 -15.619 -13.993 1.00 56.44 252 ASN A O 1
ATOM 1923 N N . TYR A 1 253 ? -4.222 -13.990 -12.841 1.00 63.34 253 TYR A N 1
ATOM 1924 C CA . TYR A 1 253 ? -2.962 -14.010 -13.590 1.00 63.34 253 TYR A CA 1
ATOM 1925 C C . TYR A 1 253 ? -1.754 -14.250 -12.675 1.00 63.34 253 TYR A C 1
ATOM 1927 O O . TYR A 1 253 ? -0.619 -13.919 -13.026 1.00 63.34 253 TYR A O 1
ATOM 1935 N N . GLU A 1 254 ? -1.989 -14.817 -11.490 1.00 68.25 254 GLU A N 1
ATOM 1936 C CA . GLU A 1 254 ? -0.948 -15.301 -10.595 1.00 68.25 254 GLU A CA 1
ATOM 1937 C C . GLU A 1 254 ? -0.126 -16.392 -11.297 1.00 68.25 254 GLU A C 1
ATOM 1939 O O . GLU A 1 254 ? -0.659 -17.377 -11.809 1.00 68.25 254 GLU A O 1
ATOM 1944 N N . GLN A 1 255 ? 1.195 -16.214 -11.338 1.00 64.69 255 GLN A N 1
ATOM 1945 C CA . GLN A 1 255 ? 2.092 -17.228 -11.880 1.00 64.69 255 GLN A CA 1
ATOM 1946 C C . GLN A 1 255 ? 2.469 -18.219 -10.783 1.00 64.69 255 GLN A C 1
ATOM 1948 O O . GLN A 1 255 ? 3.000 -17.833 -9.742 1.00 64.69 255 GLN A O 1
ATOM 1953 N N . TYR A 1 256 ? 2.238 -19.500 -11.053 1.00 66.56 256 TYR A N 1
ATOM 1954 C CA . TYR A 1 256 ? 2.726 -20.606 -10.241 1.00 66.56 256 TYR A CA 1
ATOM 1955 C C . TYR A 1 256 ? 3.879 -21.262 -10.995 1.00 66.56 256 TYR A C 1
ATOM 1957 O O . TYR A 1 256 ? 3.697 -21.685 -12.133 1.00 66.56 256 TYR A O 1
ATOM 1965 N N . GLY A 1 257 ? 5.058 -21.319 -10.378 1.00 70.69 257 GLY A N 1
ATOM 1966 C CA . GLY A 1 257 ? 6.161 -22.146 -10.866 1.00 70.69 257 GLY A CA 1
ATOM 1967 C C . GLY A 1 257 ? 6.118 -23.486 -10.149 1.00 70.69 257 GLY A C 1
ATOM 1968 O O . GLY A 1 257 ? 6.102 -23.514 -8.916 1.00 70.69 257 GLY A O 1
ATOM 1969 N N . VAL A 1 258 ? 6.082 -24.589 -10.893 1.00 70.19 258 VAL A N 1
ATOM 1970 C CA . VAL A 1 258 ? 6.125 -25.924 -10.287 1.00 70.19 258 VAL A CA 1
ATOM 1971 C C . VAL A 1 258 ? 7.570 -26.384 -10.291 1.00 70.19 258 VAL A C 1
ATOM 1973 O O . VAL A 1 258 ? 8.146 -26.616 -11.346 1.00 70.19 258 VAL A O 1
ATOM 1976 N N . VAL A 1 259 ? 8.164 -26.513 -9.106 1.00 79.50 259 VAL A N 1
ATOM 1977 C CA . VAL A 1 259 ? 9.509 -27.077 -8.969 1.00 79.50 259 VAL A CA 1
ATOM 1978 C C . VAL A 1 259 ? 9.379 -28.549 -8.610 1.00 79.50 259 VAL A C 1
ATOM 1980 O O . VAL A 1 259 ? 8.790 -28.897 -7.586 1.00 79.50 259 VAL A O 1
ATOM 1983 N N . THR A 1 260 ? 9.896 -29.421 -9.464 1.00 86.62 260 THR A N 1
ATOM 1984 C CA . THR A 1 260 ? 9.934 -30.861 -9.207 1.00 86.62 260 THR A CA 1
ATOM 1985 C C . THR A 1 260 ? 10.980 -31.186 -8.131 1.00 86.62 260 THR A C 1
ATOM 1987 O O . THR A 1 260 ? 11.874 -30.388 -7.845 1.00 86.62 260 THR A O 1
ATOM 1990 N N . ALA A 1 261 ? 10.892 -32.366 -7.509 1.00 79.69 261 ALA A N 1
ATOM 1991 C CA . ALA A 1 261 ? 11.804 -32.767 -6.427 1.00 79.69 261 ALA A CA 1
ATOM 1992 C C . ALA A 1 261 ? 13.286 -32.844 -6.857 1.00 79.69 261 ALA A C 1
ATOM 1994 O O . ALA A 1 261 ? 14.181 -32.733 -6.024 1.00 79.69 261 ALA A O 1
ATOM 1995 N N . ASP A 1 262 ? 13.540 -33.013 -8.152 1.00 84.50 262 ASP A N 1
ATOM 1996 C CA . ASP A 1 262 ? 14.851 -32.991 -8.805 1.00 84.50 262 ASP A CA 1
ATOM 1997 C C . ASP A 1 262 ? 15.280 -31.587 -9.284 1.00 84.50 262 ASP A C 1
ATOM 1999 O O . ASP A 1 262 ? 16.342 -31.435 -9.884 1.00 84.50 262 ASP A O 1
ATOM 2003 N N . GLY A 1 263 ? 14.503 -30.545 -8.969 1.00 67.19 263 GLY A N 1
ATOM 2004 C CA . GLY A 1 263 ? 14.870 -29.142 -9.173 1.00 67.19 263 GLY A CA 1
ATOM 2005 C C . GLY A 1 263 ? 14.526 -28.570 -10.549 1.00 67.19 263 GLY A C 1
ATOM 2006 O O . GLY A 1 263 ? 14.959 -27.459 -10.863 1.00 67.19 263 GLY A O 1
ATOM 2007 N N . LEU A 1 264 ? 13.750 -29.283 -11.372 1.00 81.38 264 LEU A N 1
ATOM 2008 C CA . LEU A 1 264 ? 13.238 -28.741 -12.628 1.00 81.38 264 LEU A CA 1
ATOM 2009 C C . LEU A 1 264 ? 12.115 -27.745 -12.329 1.00 81.38 264 LEU A C 1
ATOM 2011 O O . LEU A 1 264 ? 11.150 -28.081 -11.651 1.00 81.38 264 LEU A O 1
ATOM 2015 N N . VAL A 1 265 ? 12.234 -26.529 -12.858 1.00 73.75 265 VAL A N 1
ATOM 2016 C CA . VAL A 1 265 ? 11.176 -25.513 -12.794 1.00 73.75 265 VAL A CA 1
ATOM 2017 C C . VAL A 1 265 ? 10.334 -25.606 -14.067 1.00 73.75 265 VAL A C 1
ATOM 2019 O O . VAL A 1 265 ? 10.875 -25.459 -15.166 1.00 73.75 265 VAL A O 1
ATOM 2022 N N . LEU A 1 266 ? 9.037 -25.864 -13.903 1.00 58.22 266 LEU A N 1
ATOM 2023 C CA . LEU A 1 266 ? 8.006 -25.913 -14.943 1.00 58.22 266 LEU A CA 1
ATOM 2024 C C . LEU A 1 266 ? 7.177 -24.625 -14.951 1.00 58.22 266 LEU A C 1
ATOM 2026 O O . LEU A 1 266 ? 6.830 -24.142 -13.843 1.00 58.22 266 LEU A O 1
#